Protein AF-0000000085071147 (afdb_homodimer)

Secondary structure (DSSP, 8-state):
---SS---HHHHHHHHHHHHHHHHTT--HHHHHHSSHHHHHHHHHHHHHHTTPPTTEEEEEEEEEE---TTPPEEEEEEE--TTT-EEEEEEEEETTEEEEEEEEEEE--/---SS---HHHHHHHHHHHHHHHHTT--HHHHHHSSHHHHHHHHHHHHHHHHPPTTEEEEEEEEEE---TTPPEEEEEEE--TTT-EEEEEEEEETTEEEEEEEEEEE--

Foldseek 3Di:
DDDPDAFDPVVLQVLLVVLCCVLPVPDFQVCVVVDCSQVVSQVVSVVVVVVRDDPQKDKDKDKDKDFDDPDDDDDDDDDDADPVHKDKDKDWDDDNGMIMIMIMIMHGHD/DDDPDAFDPVVLQVLVVVLCCVLPVVDFPVCVVVDCSQVVSQVVSVVVVVVRDDPQKDKDKDKDKDFDDPDDDDDDDDDDADPVHKDKDKDWDDDNGMIMIMIMIMHGHD

InterPro domains:
  IPR005334 Dynein light chain Tctex-1-like [PF03645] (13-103)
  IPR038586 Tctex-1-like superfamily [G3DSA:3.30.1140.40] (10-108)

Solvent-accessible surface area (backbone atoms only — not comparable to full-atom values): 12382 Å² total; per-residue (Å²): 119,81,74,92,56,76,70,57,62,70,60,52,51,49,51,51,47,52,51,50,48,68,68,44,72,87,49,50,35,67,52,45,69,74,44,64,52,54,55,50,48,48,51,52,51,48,56,59,50,60,77,61,52,41,85,51,47,33,36,44,38,38,36,36,37,37,59,61,53,98,71,57,72,46,76,41,74,51,68,51,74,56,80,90,70,32,50,72,49,74,47,77,47,74,57,85,50,27,30,38,39,40,39,38,36,38,40,63,37,74,120,82,75,93,55,76,67,58,61,70,60,53,51,49,51,53,48,53,51,50,47,68,66,42,72,86,49,49,37,67,50,45,69,75,45,64,50,56,55,50,48,48,50,53,50,49,57,57,50,59,77,60,53,42,87,52,48,35,36,45,38,40,36,36,39,36,59,60,54,97,74,57,70,44,76,42,72,52,68,50,73,56,79,91,70,31,51,71,49,73,46,76,47,76,56,87,50,25,30,38,40,37,39,38,37,39,41,65,37,73

pLDDT: mean 94.1, std 5.7, range [71.62, 98.88]

Nearest PDB structures (foldseek):
  8j07-assembly1_r7  TM=8.758E-01  e=3.479E-08  Homo sapiens
  8bwy-assembly1_N  TM=8.985E-01  e=7.805E-08  Chlamydomonas reinhardtii
  8j07-assembly1_l7  TM=8.889E-01  e=1.169E-07  Homo sapiens
  8glv-assembly1_AS  TM=8.408E-01  e=7.297E-08  Chlamydomonas reinhardtii
  8rgi-assembly1_B  TM=8.783E-01  e=7.104E-06  Homo sapiens

Sequence (220 aa):
MEPDKKPNVADLKLILRETVQQCSEKINWQEFHKTKALLRLNNLLHRKLKTMMPNRYRFVLQVMAFQPDEQDTKLSSSFLWNGAHDSYLTYKFEKFDLTVVAILHLIYTEMEPDKKPNVADLKLILRETVQQCSEKINWQEFHKTKALLRLNNLLHRKLKTMMPNRYRFVLQVMAFQPDEQDTKLSSSFLWNGAHDSYLTYKFEKFDLTVVAILHLIYTE

Radius of gyration: 17.5 Å; Cα contacts (8 Å, |Δi|>4): 395; chains: 2; bounding box: 40×48×37 Å

Organism: Oikopleura dioica (NCBI:txid34765)

Structure (mmCIF, N/CA/C/O backbone):
data_AF-0000000085071147-model_v1
#
loop_
_entity.id
_entity.type
_entity.pdbx_description
1 polymer 'Dynein light chain'
#
loop_
_atom_site.group_PDB
_atom_site.id
_atom_site.type_symbol
_atom_site.label_atom_id
_atom_site.label_alt_id
_atom_site.label_comp_id
_atom_site.label_asym_id
_atom_site.label_entity_id
_atom_site.label_seq_id
_atom_site.pdbx_PDB_ins_code
_atom_site.Cartn_x
_atom_site.Cartn_y
_atom_site.Cartn_z
_atom_site.occupancy
_atom_site.B_iso_or_equiv
_atom_site.auth_seq_id
_atom_site.auth_comp_id
_atom_site.auth_asym_id
_atom_site.auth_atom_id
_atom_site.pdbx_PDB_model_num
ATOM 1 N N . MET A 1 1 ? 4.57 25.109 5.461 1 73.12 1 MET A N 1
ATOM 2 C CA . MET A 1 1 ? 5.977 25.5 5.34 1 73.12 1 MET A CA 1
ATOM 3 C C . MET A 1 1 ? 6.711 24.562 4.383 1 73.12 1 MET A C 1
ATOM 5 O O . MET A 1 1 ? 6.387 23.375 4.293 1 73.12 1 MET A O 1
ATOM 9 N N . GLU A 1 2 ? 7.531 25.031 3.537 1 78.62 2 GLU A N 1
ATOM 10 C CA . GLU A 1 2 ? 8.312 24.25 2.592 1 78.62 2 GLU A CA 1
ATOM 11 C C . GLU A 1 2 ? 9.289 23.328 3.316 1 78.62 2 GLU A C 1
ATOM 13 O O . GLU A 1 2 ? 9.773 23.656 4.398 1 78.62 2 GLU A O 1
ATOM 18 N N . PRO A 1 3 ? 9.5 22.203 2.832 1 80.94 3 PRO A N 1
ATOM 19 C CA . PRO A 1 3 ? 10.469 21.312 3.465 1 80.94 3 PRO A CA 1
ATOM 20 C C . PRO A 1 3 ? 11.891 21.859 3.424 1 80.94 3 PRO A C 1
ATOM 22 O O . PRO A 1 3 ? 12.273 22.516 2.451 1 80.94 3 PRO A O 1
ATOM 25 N N . ASP A 1 4 ? 12.594 21.578 4.43 1 82.81 4 ASP A N 1
ATOM 26 C CA . ASP A 1 4 ? 14.016 21.938 4.453 1 82.81 4 ASP A CA 1
ATOM 27 C C . ASP A 1 4 ? 14.805 21.062 3.482 1 82.81 4 ASP A C 1
ATOM 29 O O . ASP A 1 4 ? 15.703 21.547 2.791 1 82.81 4 ASP A O 1
ATOM 33 N N . LYS A 1 5 ? 14.469 19.875 3.465 1 90.5 5 LYS A N 1
ATOM 34 C CA . LYS A 1 5 ? 15.109 18.875 2.613 1 90.5 5 LYS A CA 1
ATOM 35 C C . LYS A 1 5 ? 14.086 17.875 2.078 1 90.5 5 LYS A C 1
ATOM 37 O O . LYS A 1 5 ? 13.203 17.422 2.814 1 90.5 5 LYS A O 1
ATOM 42 N N . LYS A 1 6 ? 14.242 17.594 0.815 1 92.88 6 LYS A N 1
ATOM 43 C CA . LYS A 1 6 ? 13.414 16.547 0.219 1 92.88 6 LYS A CA 1
ATOM 44 C C . LYS A 1 6 ? 14.125 15.195 0.231 1 92.88 6 LYS A C 1
ATOM 46 O O . LYS A 1 6 ? 15.352 15.141 0.188 1 92.88 6 LYS A O 1
ATOM 51 N N . PRO A 1 7 ? 13.375 14.164 0.281 1 96.06 7 PRO A N 1
ATOM 52 C CA . PRO A 1 7 ? 14.016 12.844 0.187 1 96.06 7 PRO A CA 1
ATOM 53 C C . PRO A 1 7 ? 14.75 12.641 -1.134 1 96.06 7 PRO A C 1
ATOM 55 O O . PRO A 1 7 ? 14.289 13.094 -2.184 1 96.06 7 PRO A O 1
ATOM 58 N N . ASN A 1 8 ? 15.867 11.984 -1.142 1 96.56 8 ASN A N 1
ATOM 59 C CA . ASN A 1 8 ? 16.625 11.641 -2.342 1 96.56 8 ASN A CA 1
ATOM 60 C C . ASN A 1 8 ? 16 10.445 -3.068 1 96.56 8 ASN A C 1
ATOM 62 O O . ASN A 1 8 ? 16.297 9.297 -2.736 1 96.56 8 ASN A O 1
ATOM 66 N N . VAL A 1 9 ? 15.281 10.688 -4.066 1 95.81 9 VAL A N 1
ATOM 67 C CA . VAL A 1 9 ? 14.484 9.688 -4.77 1 95.81 9 VAL A CA 1
ATOM 68 C C . VAL A 1 9 ? 15.406 8.641 -5.391 1 95.81 9 VAL A C 1
ATOM 70 O O . VAL A 1 9 ? 15.102 7.449 -5.375 1 95.81 9 VAL A O 1
ATOM 73 N N . ALA A 1 10 ? 16.484 9.086 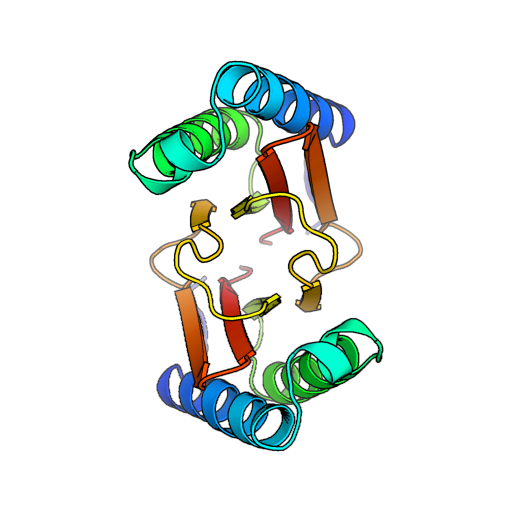-5.945 1 97.19 10 ALA A N 1
ATOM 74 C CA . ALA A 1 10 ? 17.422 8.164 -6.578 1 97.19 10 ALA A CA 1
ATOM 75 C C . ALA A 1 10 ? 17.984 7.172 -5.559 1 97.19 10 ALA A C 1
ATOM 77 O O . ALA A 1 10 ? 18.062 5.973 -5.836 1 97.19 10 ALA A O 1
ATOM 78 N N . ASP A 1 11 ? 18.344 7.645 -4.379 1 98.06 11 ASP A N 1
ATOM 79 C CA . ASP A 1 11 ? 18.859 6.781 -3.322 1 98.06 11 ASP A CA 1
ATOM 80 C C . ASP A 1 11 ? 17.781 5.816 -2.828 1 98.06 11 ASP A C 1
ATOM 82 O O . ASP A 1 11 ? 18.078 4.648 -2.559 1 98.06 11 ASP A O 1
ATOM 86 N N . LEU A 1 12 ? 16.609 6.344 -2.682 1 98.62 12 LEU A N 1
ATOM 87 C CA . LEU A 1 12 ? 15.516 5.5 -2.203 1 98.62 12 LEU A CA 1
ATOM 88 C C . LEU A 1 12 ? 15.227 4.375 -3.189 1 98.62 12 LEU A C 1
ATOM 90 O O . LEU A 1 12 ? 15.031 3.225 -2.787 1 98.62 12 LEU A O 1
ATOM 94 N N . LYS A 1 13 ? 15.281 4.688 -4.48 1 98.12 13 LYS A N 1
ATOM 95 C CA . LYS A 1 13 ? 15.086 3.664 -5.504 1 98.12 13 LYS A CA 1
ATOM 96 C C . LYS A 1 13 ? 16.188 2.602 -5.438 1 98.12 13 LYS A C 1
ATOM 98 O O . LYS A 1 13 ? 15.906 1.409 -5.582 1 98.12 13 LYS A O 1
ATOM 103 N N . LEU A 1 14 ? 17.359 3.057 -5.238 1 98.5 14 LEU A N 1
ATOM 104 C CA . LEU A 1 14 ? 18.5 2.146 -5.164 1 98.5 14 LEU A CA 1
ATOM 105 C C . LEU A 1 14 ? 18.359 1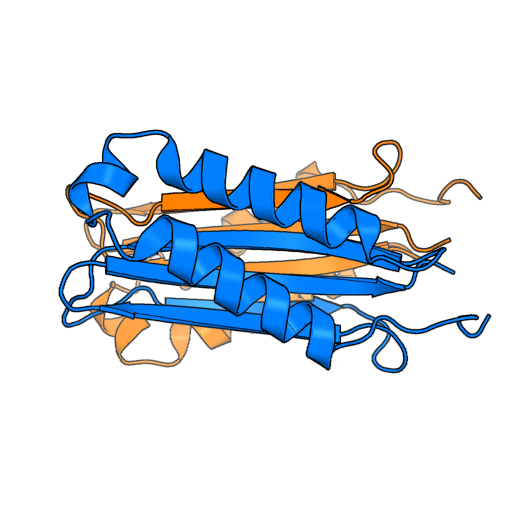.198 -3.979 1 98.5 14 LEU A C 1
ATOM 107 O O . LEU A 1 14 ? 18.609 -0.002 -4.105 1 98.5 14 LEU A O 1
ATOM 111 N N . ILE A 1 15 ? 17.938 1.685 -2.846 1 98.69 15 ILE A N 1
ATOM 112 C CA . ILE A 1 15 ? 17.812 0.865 -1.645 1 98.69 15 ILE A CA 1
ATOM 113 C C . ILE A 1 15 ? 16.688 -0.148 -1.818 1 98.69 15 ILE A C 1
ATOM 115 O O . ILE A 1 15 ? 16.797 -1.296 -1.384 1 98.69 15 ILE A O 1
ATOM 119 N N . LEU A 1 16 ? 15.562 0.29 -2.414 1 98.81 16 LEU A N 1
ATOM 120 C CA . LEU A 1 16 ? 14.492 -0.658 -2.691 1 98.81 16 LEU A CA 1
ATOM 121 C C . LEU A 1 16 ? 14.984 -1.791 -3.584 1 98.81 16 LEU A C 1
ATOM 123 O O . LEU A 1 16 ? 14.805 -2.967 -3.262 1 98.81 16 LEU A O 1
ATOM 127 N N . ARG A 1 17 ? 15.68 -1.428 -4.59 1 98.62 17 ARG A N 1
ATOM 128 C CA . ARG A 1 17 ? 16.156 -2.398 -5.57 1 98.62 17 ARG A CA 1
ATOM 129 C C . ARG A 1 17 ? 17.156 -3.359 -4.941 1 98.62 17 ARG A C 1
ATOM 131 O O . ARG A 1 17 ? 16.984 -4.578 -5.004 1 98.62 17 ARG A O 1
ATOM 138 N N . GLU A 1 18 ? 18.141 -2.803 -4.316 1 98.69 18 GLU A N 1
ATOM 139 C CA . GLU A 1 18 ? 19.234 -3.627 -3.785 1 98.69 18 GLU A CA 1
ATOM 140 C C . GLU A 1 18 ? 18.734 -4.547 -2.676 1 98.69 18 GLU A C 1
ATOM 142 O O . GLU A 1 18 ? 19.125 -5.711 -2.604 1 98.69 18 GLU A O 1
ATOM 147 N N . THR A 1 19 ? 17.938 -4.035 -1.825 1 98.69 19 THR A N 1
ATOM 148 C CA . THR A 1 19 ? 17.453 -4.812 -0.686 1 98.69 19 THR A CA 1
ATOM 149 C C . THR A 1 19 ? 16.5 -5.91 -1.141 1 98.69 19 THR A C 1
ATOM 151 O O . THR A 1 19 ? 16.594 -7.051 -0.69 1 98.69 19 THR A O 1
ATOM 154 N N . VAL A 1 20 ? 15.555 -5.59 -2.055 1 98.56 20 VAL A N 1
ATOM 155 C CA . VAL A 1 20 ? 14.617 -6.594 -2.553 1 98.56 20 VAL A CA 1
ATOM 156 C C . VAL A 1 20 ? 15.375 -7.684 -3.303 1 98.56 20 VAL A C 1
ATOM 158 O O . VAL A 1 20 ? 15.117 -8.875 -3.113 1 98.56 20 VAL A O 1
ATOM 161 N N . GLN A 1 21 ? 16.328 -7.262 -4.137 1 98.25 21 GLN A N 1
ATOM 162 C CA . GLN A 1 21 ? 17.109 -8.234 -4.887 1 98.25 21 GLN A CA 1
ATOM 163 C C . GLN A 1 21 ? 17.891 -9.148 -3.949 1 98.25 21 GLN A C 1
ATOM 165 O O . GLN A 1 21 ? 17.875 -10.375 -4.117 1 98.25 21 GLN A O 1
ATOM 170 N N . GLN A 1 22 ? 18.5 -8.586 -3.014 1 97.88 22 GLN A N 1
ATOM 171 C CA . GLN A 1 22 ? 19.297 -9.352 -2.064 1 97.88 22 GLN A CA 1
ATOM 172 C C . GLN A 1 22 ? 18.438 -10.375 -1.329 1 97.88 22 GLN A C 1
ATOM 174 O O . GLN A 1 22 ? 18.859 -11.523 -1.147 1 9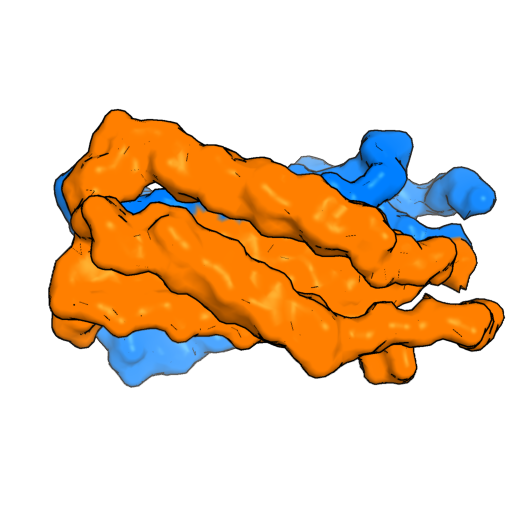7.88 22 GLN A O 1
ATOM 179 N N . CYS A 1 23 ? 17.266 -10.008 -0.896 1 97.19 23 CYS A N 1
ATOM 180 C CA . CYS A 1 23 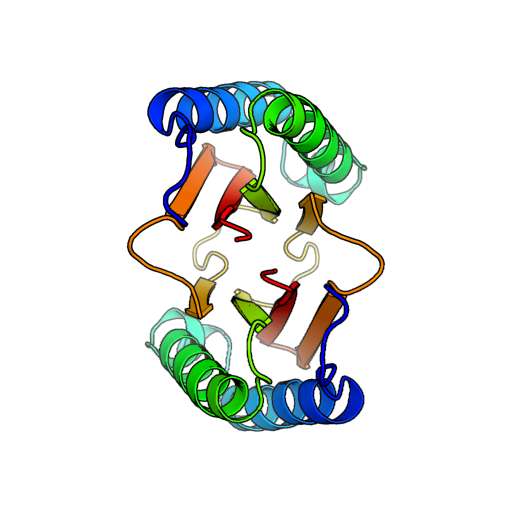? 16.422 -10.852 -0.066 1 97.19 23 CYS A CA 1
ATOM 181 C C . CYS A 1 23 ? 15.648 -11.859 -0.916 1 97.19 23 CYS A C 1
ATOM 183 O O . CYS A 1 23 ? 15.211 -12.891 -0.416 1 97.19 23 CYS A O 1
ATOM 185 N N . SER A 1 24 ? 15.492 -11.586 -2.219 1 97.25 24 SER A N 1
ATOM 186 C CA . SER A 1 24 ? 14.539 -12.352 -3.008 1 97.25 24 SER A CA 1
ATOM 187 C C . SER A 1 24 ? 15.25 -13.234 -4.027 1 97.25 24 SER A C 1
ATOM 189 O O . SER A 1 24 ? 14.664 -14.188 -4.547 1 97.25 24 SER A O 1
ATOM 191 N N . GLU A 1 25 ? 16.453 -12.953 -4.336 1 96.81 25 GLU A N 1
ATOM 192 C CA . GLU A 1 25 ? 17.188 -13.641 -5.402 1 96.81 25 GLU A CA 1
ATOM 193 C C . GLU A 1 25 ? 17.312 -15.133 -5.113 1 96.81 25 GLU A C 1
ATOM 195 O O . GLU A 1 25 ? 17.219 -15.953 -6.027 1 96.81 25 GLU A O 1
ATOM 200 N N . LYS A 1 26 ? 17.484 -15.492 -3.846 1 94.75 26 LYS A N 1
ATOM 201 C CA . LYS A 1 26 ? 17.797 -16.875 -3.518 1 94.75 26 LYS A CA 1
ATOM 202 C C . LYS A 1 26 ? 16.594 -17.609 -2.943 1 94.75 26 LYS A C 1
ATOM 204 O O . LYS A 1 26 ? 16.703 -18.734 -2.457 1 94.75 26 LYS A O 1
ATOM 209 N N . ILE A 1 27 ? 15.445 -17 -2.896 1 94.56 27 ILE A N 1
ATOM 210 C CA . ILE A 1 27 ? 14.258 -17.609 -2.297 1 94.56 27 ILE A CA 1
ATOM 211 C C . ILE A 1 27 ? 13.148 -17.719 -3.342 1 94.56 27 ILE A C 1
ATOM 213 O O . ILE A 1 27 ? 13 -16.844 -4.191 1 94.56 27 ILE A O 1
ATOM 217 N N . ASN A 1 28 ? 12.414 -18.875 -3.299 1 93.56 28 ASN A N 1
ATOM 218 C CA . ASN A 1 28 ? 11.289 -19.016 -4.223 1 93.56 28 ASN A CA 1
ATOM 219 C C . ASN A 1 28 ? 9.961 -18.688 -3.551 1 93.56 28 ASN A C 1
ATOM 221 O O . ASN A 1 28 ? 9.93 -18.328 -2.371 1 93.56 28 ASN A O 1
ATOM 225 N N . TRP A 1 29 ? 8.891 -18.766 -4.352 1 92.69 29 TRP A N 1
ATOM 226 C CA . TRP A 1 29 ? 7.566 -18.391 -3.881 1 92.69 29 TRP A CA 1
ATOM 227 C C . TRP A 1 29 ? 7.125 -19.266 -2.721 1 92.69 29 TRP A C 1
ATOM 229 O O . TRP A 1 29 ? 6.551 -18.781 -1.743 1 92.69 29 TRP A O 1
ATOM 239 N N . GLN A 1 30 ? 7.422 -20.453 -2.766 1 91.19 30 GLN A N 1
ATOM 240 C CA . GLN A 1 30 ? 7.008 -21.391 -1.716 1 91.19 30 GLN A CA 1
ATOM 241 C C . GLN A 1 30 ? 7.648 -21.016 -0.38 1 91.19 30 GLN A C 1
ATOM 243 O O . GLN A 1 30 ? 7.004 -21.109 0.668 1 91.19 30 GLN A O 1
ATOM 248 N N . GLU A 1 31 ? 8.906 -20.625 -0.448 1 90.44 31 GLU A N 1
ATOM 249 C CA . GLU A 1 31 ? 9.602 -20.219 0.767 1 90.44 31 GLU A CA 1
ATOM 250 C C . GLU A 1 31 ? 9.023 -18.922 1.337 1 90.44 31 GLU A C 1
ATOM 252 O O . GLU A 1 31 ? 8.836 -18.797 2.549 1 90.44 31 GLU A O 1
ATOM 257 N N . PHE A 1 32 ? 8.75 -17.953 0.46 1 88.31 32 PHE A N 1
ATOM 258 C CA . PHE A 1 32 ? 8.109 -16.734 0.927 1 88.31 32 PHE A CA 1
ATOM 259 C C . PHE A 1 32 ? 6.777 -17.031 1.593 1 88.31 32 PHE A C 1
ATOM 261 O O . PHE A 1 32 ? 6.434 -16.438 2.615 1 88.31 32 PHE A O 1
ATOM 268 N N . HIS A 1 33 ? 6.105 -18.016 0.999 1 86.69 33 HIS A N 1
ATOM 269 C CA . HIS A 1 33 ? 4.762 -18.344 1.464 1 86.69 33 HIS A CA 1
ATOM 270 C C . HIS A 1 33 ? 4.809 -19.078 2.803 1 86.69 33 HIS A C 1
ATOM 272 O O . HIS A 1 33 ? 3.982 -18.828 3.682 1 86.69 33 HIS A O 1
ATOM 278 N N . LYS A 1 34 ? 5.77 -19.828 2.975 1 89.94 34 LYS A N 1
ATOM 279 C CA . LYS A 1 34 ? 5.777 -20.703 4.137 1 89.94 34 LYS A CA 1
ATOM 280 C C . LYS A 1 34 ? 6.586 -20.109 5.281 1 89.94 34 LYS A C 1
ATOM 282 O O . LYS A 1 34 ? 6.469 -20.531 6.43 1 89.94 34 LYS A O 1
ATOM 287 N N . THR A 1 35 ? 7.383 -19.094 4.941 1 89.75 35 THR A N 1
ATOM 288 C CA . THR A 1 35 ? 8.258 -18.516 5.961 1 89.75 35 THR A CA 1
ATOM 289 C C . THR A 1 35 ? 7.898 -17.062 6.223 1 89.75 35 THR A C 1
ATOM 291 O O . THR A 1 35 ? 6.902 -16.562 5.703 1 89.75 35 THR A O 1
ATOM 294 N N . LYS A 1 36 ? 8.734 -16.5 7.125 1 94.25 36 LYS A N 1
ATOM 295 C CA . LYS A 1 36 ? 8.555 -15.094 7.461 1 94.25 36 LYS A CA 1
ATOM 296 C C . LYS A 1 36 ? 9.477 -14.211 6.625 1 94.25 36 LYS A C 1
ATOM 298 O O . LYS A 1 36 ? 9.867 -13.125 7.062 1 94.25 36 LYS A O 1
ATOM 303 N N . ALA A 1 37 ? 9.859 -14.68 5.457 1 96.19 37 ALA A N 1
ATOM 304 C CA . ALA A 1 37 ? 10.836 -13.984 4.617 1 96.19 37 ALA A CA 1
ATOM 305 C C . ALA A 1 37 ? 10.312 -12.609 4.211 1 96.19 37 ALA A C 1
ATOM 307 O O . ALA A 1 37 ? 11.07 -11.633 4.164 1 96.19 37 ALA A O 1
ATOM 308 N N . LEU A 1 38 ? 9.062 -12.516 3.891 1 96.62 38 LEU A N 1
ATOM 309 C CA . LEU A 1 38 ? 8.5 -11.234 3.484 1 96.62 38 LEU A CA 1
ATOM 310 C C . LEU A 1 38 ? 8.555 -10.227 4.633 1 96.62 38 LEU A C 1
ATOM 312 O O . LEU A 1 38 ? 8.883 -9.055 4.426 1 96.62 38 LEU A O 1
ATOM 316 N N . LEU A 1 39 ? 8.18 -10.727 5.82 1 97 39 LEU A N 1
ATOM 317 C CA . LEU A 1 39 ? 8.227 -9.867 7 1 97 39 LEU A CA 1
ATOM 318 C C . LEU A 1 39 ? 9.648 -9.383 7.258 1 97 39 LEU A C 1
ATOM 320 O O . LEU A 1 39 ? 9.859 -8.211 7.586 1 97 39 LEU A O 1
ATOM 324 N N . ARG A 1 40 ? 10.57 -10.273 7.078 1 97.31 40 ARG A N 1
ATOM 325 C CA . ARG A 1 40 ? 11.969 -9.922 7.273 1 97.31 40 ARG A CA 1
ATOM 326 C C . ARG A 1 40 ? 12.422 -8.883 6.25 1 97.31 40 ARG A C 1
ATOM 328 O O . ARG A 1 40 ? 13.125 -7.93 6.594 1 97.31 40 ARG A O 1
ATOM 335 N N . LEU A 1 41 ? 12.039 -9.062 5.039 1 98.31 41 LEU A N 1
ATOM 336 C CA . LEU A 1 41 ? 12.352 -8.102 3.984 1 98.31 41 LEU A CA 1
ATOM 337 C C . LEU A 1 41 ? 11.75 -6.734 4.297 1 98.31 41 LEU A C 1
ATOM 339 O O . LEU A 1 41 ? 12.438 -5.715 4.195 1 98.31 41 LEU A O 1
ATOM 343 N N . ASN A 1 42 ? 10.547 -6.707 4.691 1 98.44 42 ASN A N 1
ATOM 344 C CA . ASN A 1 42 ? 9.875 -5.453 5.016 1 98.44 42 ASN A CA 1
ATOM 345 C C . ASN A 1 42 ? 10.555 -4.734 6.176 1 98.44 42 ASN A C 1
ATOM 347 O O . ASN A 1 42 ? 10.773 -3.523 6.125 1 98.44 42 ASN A O 1
ATOM 351 N N . ASN A 1 43 ? 10.867 -5.469 7.172 1 98.56 43 ASN A N 1
ATOM 352 C CA . ASN A 1 43 ? 11.547 -4.895 8.328 1 98.56 43 ASN A CA 1
ATOM 353 C C . ASN A 1 43 ? 12.906 -4.309 7.945 1 98.56 43 ASN A C 1
ATOM 355 O O . ASN A 1 43 ? 13.289 -3.25 8.445 1 98.56 43 ASN A O 1
ATOM 359 N N . LEU A 1 44 ? 13.586 -5.035 7.148 1 98.75 44 LEU A N 1
ATOM 360 C CA . LEU A 1 44 ? 14.891 -4.566 6.695 1 98.75 44 LEU A CA 1
ATOM 361 C C . LEU A 1 44 ? 14.758 -3.283 5.887 1 98.75 44 LEU A C 1
ATOM 363 O O . LEU A 1 44 ? 15.5 -2.322 6.109 1 98.75 44 LEU A O 1
ATOM 367 N N . LEU A 1 45 ? 13.812 -3.283 4.945 1 98.88 45 LEU A N 1
ATOM 368 C CA . LEU A 1 45 ? 13.539 -2.074 4.176 1 98.88 45 LEU A CA 1
ATOM 369 C C . LEU A 1 45 ? 13.156 -0.919 5.094 1 98.88 45 LEU A C 1
ATOM 371 O O . LEU A 1 45 ? 13.656 0.198 4.934 1 98.88 45 LEU A O 1
ATOM 375 N N . HIS A 1 46 ? 12.305 -1.19 6.047 1 98.81 46 HIS A N 1
ATOM 376 C CA . HIS A 1 46 ? 11.852 -0.163 6.977 1 98.81 46 HIS A CA 1
ATOM 377 C C . HIS A 1 46 ? 13.023 0.481 7.711 1 98.81 46 HIS A C 1
ATOM 379 O O . HIS A 1 46 ? 13.109 1.708 7.789 1 98.81 46 HIS A O 1
ATOM 385 N N . ARG A 1 47 ? 13.852 -0.335 8.211 1 98.62 47 ARG A N 1
ATOM 386 C CA . ARG A 1 47 ? 15 0.158 8.969 1 98.62 47 ARG A CA 1
ATOM 387 C C . ARG A 1 47 ? 15.891 1.044 8.102 1 98.62 47 ARG A C 1
ATOM 389 O O . ARG A 1 47 ? 16.312 2.117 8.531 1 98.62 47 ARG A O 1
ATOM 396 N N . LYS A 1 48 ? 16.203 0.608 6.957 1 98.62 48 LYS A N 1
ATOM 397 C CA . LYS A 1 48 ? 17.062 1.367 6.051 1 98.62 48 LYS A CA 1
ATOM 398 C C . LYS A 1 48 ? 16.406 2.678 5.637 1 98.62 48 LYS A C 1
ATOM 400 O O . LYS A 1 48 ? 17.047 3.734 5.656 1 98.62 48 LYS A O 1
ATOM 405 N N . LEU A 1 49 ? 15.141 2.619 5.309 1 98.62 49 LEU A N 1
ATOM 406 C CA . LEU A 1 49 ? 14.414 3.793 4.832 1 98.62 49 LEU A CA 1
ATOM 407 C C . LEU A 1 49 ? 14.273 4.832 5.938 1 98.62 49 LEU A C 1
ATOM 409 O O . LEU A 1 49 ? 14.336 6.035 5.676 1 98.62 49 LEU A O 1
ATOM 413 N N . LYS A 1 50 ? 14.039 4.316 7.117 1 98 50 LYS A N 1
ATOM 414 C CA . LYS A 1 50 ? 13.883 5.219 8.258 1 98 50 LYS A CA 1
ATOM 415 C C . LYS A 1 50 ? 15.109 6.109 8.43 1 98 50 LYS A C 1
ATOM 417 O O . LYS A 1 50 ? 14.977 7.301 8.719 1 98 50 LYS A O 1
ATOM 422 N N . THR A 1 51 ? 16.281 5.625 8.211 1 97.56 51 THR A N 1
ATOM 423 C CA . THR A 1 51 ? 17.516 6.375 8.414 1 97.56 51 THR A CA 1
ATOM 424 C C . THR A 1 51 ? 17.719 7.391 7.293 1 97.56 51 THR A C 1
ATOM 426 O O . THR A 1 51 ? 18.547 8.297 7.41 1 97.56 51 THR A O 1
ATOM 429 N N . MET A 1 52 ? 16.953 7.289 6.266 1 97.56 52 MET A N 1
ATOM 430 C CA . MET A 1 52 ? 17.141 8.133 5.086 1 97.56 52 MET A CA 1
ATOM 431 C C . MET A 1 52 ? 16.094 9.25 5.055 1 97.56 52 MET A C 1
ATOM 433 O O . MET A 1 52 ? 16.141 10.117 4.18 1 97.56 52 MET A O 1
ATOM 437 N N . MET A 1 53 ? 15.141 9.219 5.938 1 96.56 53 MET A N 1
ATOM 438 C CA . MET A 1 53 ? 14.023 10.156 5.891 1 96.56 53 MET A CA 1
ATOM 439 C C . MET A 1 53 ? 14.406 11.5 6.512 1 96.56 53 MET A C 1
ATOM 441 O O . MET A 1 53 ? 14.82 11.555 7.672 1 96.56 53 MET A O 1
ATOM 445 N N . PRO A 1 54 ? 14.297 12.602 5.73 1 95.81 54 PRO A N 1
ATOM 446 C CA . PRO A 1 54 ? 14.461 13.922 6.34 1 95.81 54 PRO A CA 1
ATOM 447 C C . PRO A 1 54 ? 13.414 14.211 7.414 1 95.81 54 PRO A C 1
ATOM 449 O O . PRO A 1 54 ? 12.383 13.539 7.473 1 95.81 54 PRO A O 1
ATOM 452 N N . ASN A 1 55 ? 13.633 15.32 8.141 1 92.31 55 ASN A N 1
ATOM 453 C CA . ASN A 1 55 ? 12.664 15.766 9.133 1 92.31 55 ASN A CA 1
ATOM 454 C C . ASN A 1 55 ? 11.32 16.109 8.492 1 92.31 55 ASN A C 1
ATOM 456 O O . ASN A 1 55 ? 11.273 16.688 7.406 1 92.31 55 ASN A O 1
ATOM 460 N N . ARG A 1 56 ? 10.258 15.695 9.055 1 92.25 56 ARG A N 1
ATOM 461 C CA . ARG A 1 56 ? 8.883 16.031 8.727 1 92.25 56 ARG A CA 1
ATOM 462 C C . ARG A 1 56 ? 8.352 15.141 7.605 1 92.25 56 ARG A C 1
ATOM 464 O O . ARG A 1 56 ? 7.281 15.398 7.055 1 92.25 56 ARG A O 1
ATOM 471 N N . TYR A 1 57 ? 9.18 14.227 7.145 1 94.81 57 TYR A N 1
ATOM 472 C CA . TYR A 1 57 ? 8.641 13.234 6.215 1 94.81 57 TYR A CA 1
ATOM 473 C C . TYR A 1 57 ? 8.297 11.938 6.938 1 94.81 57 TYR A C 1
ATOM 475 O O . TYR A 1 57 ? 9.039 11.492 7.812 1 94.81 57 TYR A O 1
ATOM 483 N N . ARG A 1 58 ? 7.27 11.414 6.582 1 95.06 58 ARG A N 1
ATOM 484 C CA . ARG A 1 58 ? 6.801 10.086 6.969 1 95.06 58 ARG A CA 1
ATOM 485 C C . ARG A 1 58 ? 6.629 9.188 5.746 1 95.06 58 ARG A C 1
ATOM 487 O O . ARG A 1 58 ? 6.746 9.648 4.609 1 95.06 58 ARG A O 1
ATOM 494 N N . PHE A 1 59 ? 6.434 7.867 5.992 1 97.94 59 PHE A N 1
ATOM 495 C CA . PHE A 1 59 ? 6.234 7.016 4.828 1 97.94 59 PHE A CA 1
ATOM 496 C C . PHE A 1 59 ? 5.324 5.844 5.16 1 97.94 59 PHE A C 1
ATOM 498 O O . PHE A 1 59 ? 5.164 5.488 6.332 1 97.94 59 PHE A O 1
ATOM 505 N N . VAL A 1 60 ? 4.707 5.344 4.176 1 97.75 60 VAL A N 1
ATOM 506 C CA . VAL A 1 60 ? 4.031 4.051 4.16 1 97.75 60 VAL A CA 1
ATOM 507 C C . VAL A 1 60 ? 4.762 3.096 3.217 1 97.75 60 VAL A C 1
ATOM 509 O O . VAL A 1 60 ? 4.949 3.402 2.037 1 97.75 60 VAL A O 1
ATOM 512 N N . LEU A 1 61 ? 5.203 2.012 3.781 1 98.69 61 LEU A N 1
ATOM 513 C CA . LEU A 1 61 ? 5.879 0.984 2.996 1 98.69 61 LEU A CA 1
ATOM 514 C C . LEU A 1 61 ? 5.02 -0.272 2.895 1 98.69 61 LEU A C 1
ATOM 516 O O . LEU A 1 61 ? 4.578 -0.812 3.91 1 98.69 61 LEU A O 1
ATOM 520 N N . GLN A 1 62 ? 4.785 -0.715 1.705 1 97.81 62 GLN A N 1
ATOM 521 C CA . GLN A 1 62 ? 4.094 -1.974 1.445 1 97.81 62 GLN A CA 1
ATOM 522 C C . GLN A 1 62 ? 4.945 -2.902 0.587 1 97.81 62 GLN A C 1
ATOM 524 O O . GLN A 1 62 ? 5.531 -2.473 -0.41 1 97.81 62 GLN A O 1
ATOM 529 N N . VAL A 1 63 ? 5.004 -4.133 0.977 1 97.56 63 VAL A N 1
ATOM 530 C CA . VAL A 1 63 ? 5.695 -5.148 0.186 1 97.56 63 VAL A CA 1
ATOM 531 C C . VAL A 1 63 ? 4.777 -6.344 -0.038 1 97.56 63 VAL A C 1
ATOM 533 O O . VAL A 1 63 ? 4.133 -6.828 0.898 1 97.56 63 VAL A O 1
ATOM 536 N N . MET A 1 64 ? 4.688 -6.777 -1.241 1 95.38 64 MET A N 1
ATOM 537 C CA . MET A 1 64 ? 3.879 -7.949 -1.556 1 95.38 64 MET A CA 1
ATOM 538 C C . MET A 1 64 ? 4.68 -8.969 -2.357 1 95.38 64 MET A C 1
ATOM 540 O O . MET A 1 64 ? 5.605 -8.602 -3.086 1 95.38 64 MET A O 1
ATOM 544 N N . ALA A 1 65 ? 4.312 -10.188 -2.211 1 95.06 65 ALA A N 1
ATOM 545 C CA . ALA A 1 65 ? 4.941 -11.273 -2.955 1 95.06 65 ALA A CA 1
ATOM 546 C C . ALA A 1 65 ? 3.896 -12.258 -3.471 1 95.06 65 ALA A C 1
ATOM 548 O O . ALA A 1 65 ? 2.898 -12.523 -2.799 1 95.06 65 ALA A O 1
ATOM 549 N N . PHE A 1 66 ? 4.09 -12.773 -4.617 1 92.62 66 PHE A N 1
ATOM 550 C CA . PHE A 1 66 ? 3.182 -13.758 -5.203 1 92.62 66 PHE A CA 1
ATOM 551 C C . PHE A 1 66 ? 3.883 -14.562 -6.293 1 92.62 66 PHE A C 1
ATOM 553 O O . PHE A 1 66 ? 4.957 -14.172 -6.762 1 92.62 66 PHE A O 1
ATOM 560 N N . GLN A 1 67 ? 3.342 -15.672 -6.66 1 91.25 67 GLN A N 1
ATOM 561 C CA . GLN A 1 67 ? 3.844 -16.5 -7.754 1 91.25 67 GLN A CA 1
ATOM 562 C C . GLN A 1 67 ? 3.447 -15.914 -9.109 1 91.25 67 GLN A C 1
ATOM 564 O O . GLN A 1 67 ? 2.279 -15.594 -9.336 1 91.25 67 GLN A O 1
ATOM 569 N N . PRO A 1 68 ? 4.535 -15.75 -9.961 1 88.19 68 PRO A N 1
ATOM 570 C CA . PRO A 1 68 ? 4.184 -15.297 -11.305 1 88.19 68 PRO A CA 1
ATOM 571 C C . PRO A 1 68 ? 3.246 -16.25 -12.031 1 88.19 68 PRO A C 1
ATOM 573 O O . PRO A 1 68 ? 3.488 -17.469 -12.047 1 88.19 68 PRO A O 1
ATOM 576 N N . ASP A 1 69 ? 2.141 -15.766 -12.469 1 82.12 69 ASP A N 1
ATOM 577 C CA . ASP A 1 69 ? 1.235 -16.578 -13.273 1 82.12 69 ASP A CA 1
ATOM 578 C C . ASP A 1 69 ? 0.635 -15.773 -14.422 1 82.12 69 ASP A C 1
ATOM 580 O O . ASP A 1 69 ? 0.999 -14.617 -14.625 1 82.12 69 ASP A O 1
ATOM 584 N N . GLU A 1 70 ? -0.16 -16.547 -15.188 1 72.19 70 GLU A N 1
ATOM 585 C CA . GLU A 1 70 ? -0.748 -15.898 -16.359 1 72.19 70 GLU A CA 1
ATOM 586 C C . GLU A 1 70 ? -1.622 -14.711 -15.953 1 72.19 70 GLU A C 1
ATOM 588 O O . GLU A 1 70 ? -1.851 -13.805 -16.75 1 72.19 70 GLU A O 1
ATOM 593 N N . GLN A 1 71 ? -2.217 -14.789 -14.852 1 75.56 71 GLN A N 1
ATOM 594 C CA . GLN A 1 71 ? -3.115 -13.742 -14.391 1 75.56 71 GLN A CA 1
ATOM 595 C C . GLN A 1 71 ? -2.617 -13.125 -13.078 1 75.56 71 GLN A C 1
ATOM 597 O O . GLN A 1 71 ? -3.254 -13.281 -12.039 1 75.56 71 GLN A O 1
ATOM 602 N N . ASP A 1 72 ? -1.56 -12.383 -12.992 1 80.81 72 ASP A N 1
ATOM 603 C CA . ASP A 1 72 ? -0.917 -11.789 -11.828 1 80.81 72 ASP A CA 1
ATOM 604 C C . ASP A 1 72 ? -1.892 -10.898 -11.062 1 80.81 72 ASP A C 1
ATOM 606 O O . ASP A 1 72 ? -2.908 -10.461 -11.609 1 80.81 72 ASP A O 1
ATOM 610 N N . THR A 1 73 ? -1.642 -10.711 -9.836 1 90.25 73 THR A N 1
ATOM 611 C CA . THR A 1 73 ? -2.365 -9.805 -8.953 1 90.25 73 THR A CA 1
ATOM 612 C C . THR A 1 73 ? -2.477 -8.414 -9.578 1 90.25 73 THR A C 1
ATOM 614 O O . THR A 1 73 ? -1.51 -7.91 -10.148 1 90.25 73 THR A O 1
ATOM 617 N N . LYS A 1 74 ? -3.68 -7.895 -9.531 1 92.75 74 LYS A N 1
ATOM 618 C CA . LYS A 1 74 ? -3.871 -6.512 -9.969 1 92.75 74 LYS A CA 1
ATOM 619 C C . LYS A 1 74 ? -3.859 -5.551 -8.781 1 92.75 74 LYS A C 1
ATOM 621 O O . LYS A 1 74 ? -4.395 -5.867 -7.719 1 92.75 74 LYS A O 1
ATOM 626 N N . LEU A 1 75 ? -3.227 -4.434 -8.969 1 94.25 75 LEU A N 1
ATOM 627 C CA . LEU A 1 75 ? -3.072 -3.43 -7.918 1 94.25 75 LEU A CA 1
ATOM 628 C C . LEU A 1 75 ? -3.418 -2.041 -8.445 1 94.25 75 LEU A C 1
ATOM 630 O O . LEU A 1 75 ? -3.053 -1.687 -9.562 1 94.25 75 LEU A O 1
ATOM 634 N N . SER A 1 76 ? -4.188 -1.302 -7.75 1 95.81 76 SER A N 1
ATOM 635 C CA . SER A 1 76 ? -4.465 0.111 -7.996 1 95.81 76 SER A CA 1
ATOM 636 C C . SER A 1 76 ? -4.289 0.935 -6.723 1 95.81 76 SER A C 1
ATOM 638 O O . SER A 1 76 ? -4.656 0.491 -5.633 1 95.81 76 SER A O 1
ATOM 640 N N . SER A 1 77 ? -3.777 2.08 -6.867 1 95.56 77 SER A N 1
ATOM 641 C CA . SER A 1 77 ? -3.564 2.965 -5.73 1 95.56 77 SER A CA 1
ATOM 642 C C . SER A 1 77 ? -4.066 4.375 -6.023 1 95.56 77 SER A C 1
ATOM 644 O O . SER A 1 77 ? -4.035 4.824 -7.172 1 95.56 77 SER A O 1
ATOM 646 N N . SER A 1 78 ? -4.52 5.039 -5.051 1 97.12 78 SER A N 1
ATOM 647 C CA . SER A 1 78 ? -4.852 6.457 -5.086 1 97.12 78 SER A CA 1
ATOM 648 C C . SER A 1 78 ? -4.504 7.141 -3.768 1 97.12 78 SER A C 1
ATOM 650 O O . SER A 1 78 ? -4.277 6.473 -2.758 1 97.12 78 SER A O 1
ATOM 652 N N . PHE A 1 79 ? -4.367 8.398 -3.822 1 95.38 79 PHE A N 1
ATOM 653 C CA . PHE A 1 79 ? -3.875 9.117 -2.654 1 95.38 79 PHE A CA 1
ATOM 654 C C . PHE A 1 79 ? -4.488 10.516 -2.58 1 95.38 79 PHE A C 1
ATOM 656 O O . PHE A 1 79 ? -4.77 11.133 -3.609 1 95.38 79 PHE A O 1
ATOM 663 N N . LEU A 1 80 ? -4.77 10.992 -1.441 1 92.81 80 LEU A N 1
ATOM 664 C CA . LEU A 1 80 ? -4.984 12.391 -1.115 1 92.81 80 LEU A CA 1
ATOM 665 C C . LEU A 1 80 ? -3.725 13.016 -0.52 1 92.81 80 LEU A C 1
ATOM 667 O O . LEU A 1 80 ? -3.383 12.742 0.635 1 92.81 80 LEU A O 1
ATOM 671 N N . TRP A 1 81 ? -2.928 13.742 -1.264 1 89.31 81 TRP A N 1
ATOM 672 C CA . TRP A 1 81 ? -1.632 14.227 -0.802 1 89.31 81 TRP A CA 1
ATOM 673 C C . TRP A 1 81 ? -1.354 15.625 -1.341 1 89.31 81 TRP A C 1
ATOM 675 O O . TRP A 1 81 ? -2.182 16.203 -2.051 1 89.31 81 TRP A O 1
ATOM 685 N N . ASN A 1 82 ? -0.359 16.234 -0.76 1 89.69 82 ASN A N 1
ATOM 686 C CA . ASN A 1 82 ? 0.205 17.469 -1.308 1 89.69 82 ASN A CA 1
ATOM 687 C C . ASN A 1 82 ? 1.186 17.172 -2.439 1 89.69 82 ASN A C 1
ATOM 689 O O . ASN A 1 82 ? 2.324 16.781 -2.193 1 89.69 82 ASN A O 1
ATOM 693 N N . GLY A 1 83 ? 0.808 17.391 -3.705 1 89.25 83 GLY A N 1
ATOM 694 C CA . GLY A 1 83 ? 1.584 17.031 -4.879 1 89.25 83 GLY A CA 1
ATOM 695 C C . GLY A 1 83 ? 2.898 17.781 -4.984 1 89.25 83 GLY A C 1
ATOM 696 O O . GLY A 1 83 ? 3.807 17.359 -5.703 1 89.25 83 GLY A O 1
ATOM 697 N N . ALA A 1 84 ? 3.053 18.828 -4.277 1 90.62 84 ALA A N 1
ATOM 698 C CA . ALA A 1 84 ? 4.281 19.609 -4.316 1 90.62 84 ALA A CA 1
ATOM 699 C C . ALA A 1 84 ? 5.398 18.922 -3.535 1 90.62 84 ALA A C 1
ATOM 701 O O . ALA A 1 84 ? 6.582 19.125 -3.822 1 90.62 84 ALA A O 1
ATOM 702 N N . HIS A 1 85 ? 5.051 18.047 -2.48 1 92.69 85 HIS A N 1
ATOM 703 C CA . HIS A 1 85 ? 6.07 17.531 -1.577 1 92.69 85 HIS A CA 1
ATOM 704 C C . HIS A 1 85 ? 5.973 16.016 -1.444 1 92.69 85 HIS A C 1
ATOM 706 O O . HIS A 1 85 ? 6.977 15.344 -1.189 1 92.69 85 HIS A O 1
ATOM 712 N N . ASP A 1 86 ? 4.773 15.484 -1.6 1 93.88 86 ASP A N 1
ATOM 713 C CA . ASP A 1 86 ? 4.578 14.047 -1.44 1 93.88 86 ASP A CA 1
ATOM 714 C C . ASP A 1 86 ? 4.961 13.297 -2.715 1 93.88 86 ASP A C 1
ATOM 716 O O . ASP A 1 86 ? 4.965 13.875 -3.805 1 93.88 86 ASP A O 1
ATOM 720 N N . SER A 1 87 ? 5.363 12.094 -2.607 1 94.94 87 SER A N 1
ATOM 721 C CA . SER A 1 87 ? 5.723 11.266 -3.754 1 94.94 87 SER A CA 1
ATOM 722 C C . SER A 1 87 ? 5.586 9.781 -3.424 1 94.94 87 SER A C 1
ATOM 724 O O . SER A 1 87 ? 5.16 9.422 -2.326 1 94.94 87 SER A O 1
ATOM 726 N N . TYR A 1 88 ? 5.793 9 -4.445 1 96.5 88 TYR A N 1
ATOM 727 C CA . TYR A 1 88 ? 5.82 7.559 -4.223 1 96.5 88 TYR A CA 1
ATOM 728 C C . TYR A 1 88 ? 6.781 6.879 -5.188 1 96.5 88 TYR A C 1
ATOM 730 O O . TYR A 1 88 ? 7.074 7.41 -6.262 1 96.5 88 TYR A O 1
ATOM 738 N N . LEU A 1 89 ? 7.297 5.734 -4.75 1 97.56 89 LEU A N 1
ATOM 739 C CA . LEU A 1 89 ? 8.188 4.879 -5.523 1 97.56 89 LEU A CA 1
ATOM 740 C C . LEU A 1 89 ? 7.703 3.434 -5.512 1 97.56 89 LEU A C 1
ATOM 742 O O . LEU A 1 89 ? 7.121 2.979 -4.523 1 97.56 89 LEU A O 1
ATOM 746 N N . THR A 1 90 ? 7.973 2.836 -6.617 1 97.25 90 THR A N 1
ATOM 747 C CA . THR A 1 90 ? 7.699 1.404 -6.695 1 97.25 90 THR A CA 1
ATOM 748 C C . THR A 1 90 ? 8.898 0.655 -7.262 1 97.25 90 THR A C 1
ATOM 750 O O . THR A 1 90 ? 9.648 1.194 -8.086 1 97.25 90 THR A O 1
ATOM 753 N N . TYR A 1 91 ? 9.062 -0.46 -6.812 1 98.31 91 TYR A N 1
ATOM 754 C CA . TYR A 1 91 ? 10.047 -1.37 -7.395 1 98.31 91 TYR A CA 1
ATOM 755 C C . TYR A 1 91 ? 9.484 -2.783 -7.496 1 98.31 91 TYR A C 1
ATOM 757 O O . TYR A 1 91 ? 8.922 -3.305 -6.531 1 98.31 91 TYR A O 1
ATOM 765 N N . LYS A 1 92 ? 9.648 -3.396 -8.633 1 97.44 92 LYS A N 1
ATOM 766 C CA . LYS A 1 92 ? 9.211 -4.77 -8.883 1 97.44 92 LYS A CA 1
ATOM 767 C C . LYS A 1 92 ? 10.391 -5.672 -9.219 1 97.44 92 LYS A C 1
ATOM 769 O O . LYS A 1 92 ? 11.164 -5.375 -10.133 1 97.44 92 LYS A O 1
ATOM 774 N N . PHE A 1 93 ? 10.492 -6.648 -8.453 1 98 93 PHE A N 1
ATOM 775 C CA . PHE A 1 93 ? 11.414 -7.746 -8.719 1 98 93 PHE A CA 1
ATOM 776 C C . PHE A 1 93 ? 10.672 -8.969 -9.25 1 98 93 PHE A C 1
ATOM 778 O O . PHE A 1 93 ? 9.688 -9.398 -8.648 1 98 93 PHE A O 1
ATOM 785 N N . GLU A 1 94 ? 11.227 -9.477 -10.367 1 95.62 94 GLU A N 1
ATOM 786 C CA . GLU A 1 94 ? 10.523 -10.617 -10.938 1 95.62 94 GLU A CA 1
ATOM 787 C C . GLU A 1 94 ? 11.508 -11.672 -11.453 1 95.62 94 GLU A C 1
ATOM 789 O O . GLU A 1 94 ? 12.477 -11.336 -12.141 1 95.62 94 GLU A O 1
ATOM 794 N N . LYS A 1 95 ? 11.281 -12.836 -11.109 1 95.31 95 LYS A N 1
ATOM 795 C CA . LYS A 1 95 ? 11.898 -14.016 -11.719 1 95.31 95 LYS A CA 1
ATOM 796 C C . LYS A 1 95 ? 10.844 -15.078 -12.023 1 95.31 95 LYS A C 1
ATOM 798 O O . LYS A 1 95 ? 9.648 -14.828 -11.914 1 95.31 95 LYS A O 1
ATOM 803 N N . PHE A 1 96 ? 11.195 -16.297 -12.438 1 92.94 96 PHE A N 1
ATOM 804 C CA . PHE A 1 96 ? 10.281 -17.297 -12.969 1 92.94 96 PHE A CA 1
ATOM 805 C C . PHE A 1 96 ? 9.305 -17.766 -11.891 1 92.94 96 PHE A C 1
ATOM 807 O O . PHE A 1 96 ? 8.133 -18.031 -12.188 1 92.94 96 PHE A O 1
ATOM 814 N N . ASP A 1 97 ? 9.695 -17.781 -10.602 1 94.25 97 ASP A N 1
ATOM 815 C CA . ASP A 1 97 ? 8.859 -18.406 -9.586 1 94.25 97 ASP A CA 1
ATOM 816 C C . ASP A 1 97 ? 8.508 -17.406 -8.477 1 94.25 97 ASP A C 1
ATOM 818 O O . ASP A 1 97 ? 7.934 -17.797 -7.453 1 94.25 97 ASP A O 1
ATOM 822 N N . LEU A 1 98 ? 8.836 -16.172 -8.703 1 95.25 98 LEU A N 1
ATOM 823 C CA . LEU A 1 98 ? 8.562 -15.219 -7.637 1 95.25 98 LEU A CA 1
ATOM 824 C C . LEU A 1 98 ? 8.461 -13.797 -8.188 1 95.25 98 LEU A C 1
ATOM 826 O O . LEU A 1 98 ? 9.281 -13.383 -9 1 95.25 98 LEU A O 1
ATOM 830 N N . THR A 1 99 ? 7.465 -13.125 -7.777 1 95.88 99 THR A N 1
ATOM 831 C CA . THR A 1 99 ? 7.367 -11.68 -7.969 1 95.88 99 THR A CA 1
ATOM 832 C C . THR A 1 99 ? 7.281 -10.961 -6.625 1 95.88 99 THR A C 1
ATOM 834 O O . THR A 1 99 ? 6.543 -11.391 -5.734 1 95.88 99 THR A O 1
ATOM 837 N N . VAL A 1 100 ? 8.055 -9.945 -6.438 1 97 100 VAL A N 1
ATOM 838 C CA . VAL A 1 100 ? 7.996 -9.086 -5.262 1 97 100 VAL A CA 1
ATOM 839 C C . VAL A 1 100 ? 7.805 -7.633 -5.695 1 97 100 VAL A C 1
ATOM 841 O O . VAL A 1 100 ? 8.492 -7.152 -6.602 1 97 100 VAL A O 1
ATOM 844 N N . VAL A 1 101 ? 6.863 -6.953 -5.121 1 97 101 VAL A N 1
ATOM 845 C CA . VAL A 1 101 ? 6.609 -5.543 -5.387 1 97 101 VAL A CA 1
ATOM 846 C C . VAL A 1 101 ? 6.73 -4.742 -4.09 1 97 101 VAL A C 1
ATOM 848 O O . VAL A 1 101 ? 6.125 -5.102 -3.076 1 97 101 VAL A O 1
ATOM 851 N N . ALA A 1 102 ? 7.496 -3.764 -4.113 1 98.44 102 ALA A N 1
ATOM 852 C CA . ALA A 1 102 ? 7.621 -2.824 -3 1 98.44 102 ALA A CA 1
ATOM 853 C C . ALA A 1 102 ? 7.09 -1.446 -3.383 1 98.44 102 ALA A C 1
ATOM 855 O O . ALA A 1 102 ? 7.418 -0.922 -4.449 1 98.44 102 ALA A O 1
ATOM 856 N N . ILE A 1 103 ? 6.238 -0.87 -2.566 1 98.5 103 ILE A N 1
ATOM 857 C CA . ILE A 1 103 ? 5.648 0.445 -2.791 1 98.5 103 ILE A CA 1
ATOM 858 C C . ILE A 1 103 ? 5.926 1.349 -1.593 1 98.5 103 ILE A C 1
ATOM 860 O O . ILE A 1 103 ? 5.594 1.003 -0.456 1 98.5 103 ILE A O 1
ATOM 864 N N . LEU A 1 104 ? 6.512 2.471 -1.867 1 98.69 104 LEU A N 1
ATOM 865 C CA . LEU A 1 104 ? 6.875 3.441 -0.839 1 98.69 104 LEU A CA 1
ATOM 866 C C . LEU A 1 104 ? 6.18 4.777 -1.083 1 98.69 104 LEU A C 1
ATOM 868 O O . LEU A 1 104 ? 6.359 5.391 -2.137 1 98.69 104 LEU A O 1
ATOM 872 N N . HIS A 1 105 ? 5.414 5.18 -0.171 1 97.81 105 HIS A N 1
ATOM 873 C CA . HIS A 1 105 ? 4.793 6.5 -0.221 1 97.81 105 HIS A CA 1
ATOM 874 C C . HIS A 1 105 ? 5.465 7.461 0.753 1 97.81 105 HIS A C 1
ATOM 876 O O . HIS A 1 105 ? 5.625 7.141 1.935 1 97.81 105 HIS A O 1
ATOM 882 N N . LEU A 1 106 ? 5.832 8.602 0.26 1 97.19 106 LEU A N 1
ATOM 883 C CA . LEU A 1 106 ? 6.469 9.648 1.05 1 97.19 106 LEU A CA 1
ATOM 884 C C . LEU A 1 106 ? 5.512 10.805 1.286 1 97.19 106 LEU A C 1
ATOM 886 O O . LEU A 1 106 ? 4.992 11.398 0.334 1 97.19 106 LEU A O 1
ATOM 890 N N . ILE A 1 107 ? 5.352 11.133 2.555 1 95.5 107 ILE A N 1
ATOM 891 C CA . ILE A 1 107 ? 4.367 12.148 2.92 1 95.5 107 ILE A CA 1
ATOM 892 C C . ILE A 1 107 ? 5.035 13.242 3.75 1 95.5 107 ILE A C 1
ATOM 894 O O . ILE A 1 107 ? 5.645 12.961 4.785 1 95.5 107 ILE A O 1
ATOM 898 N N . TYR A 1 108 ? 4.852 14.492 3.307 1 94.5 108 TYR A N 1
ATOM 899 C CA . TYR A 1 108 ? 5.379 15.633 4.039 1 94.5 108 TYR A CA 1
ATOM 900 C C . TYR A 1 108 ? 4.391 16.109 5.102 1 94.5 108 TYR A C 1
ATOM 902 O O . TYR A 1 108 ? 3.229 16.391 4.793 1 94.5 108 TYR A O 1
ATOM 910 N N . THR A 1 109 ? 4.859 16.156 6.398 1 89.81 109 THR A N 1
ATOM 911 C CA . THR A 1 109 ? 4.004 16.609 7.492 1 89.81 109 THR A CA 1
ATOM 912 C C . THR A 1 109 ? 4.359 18.031 7.906 1 89.81 109 THR A C 1
ATOM 914 O O . THR A 1 109 ? 5.516 18.312 8.219 1 89.81 109 THR A O 1
ATOM 917 N N . GLU A 1 110 ? 3.6 18.938 7.648 1 77.75 110 GLU A N 1
ATOM 918 C CA . GLU A 1 110 ? 3.861 20.344 7.957 1 77.75 110 GLU A CA 1
ATOM 919 C C . GLU A 1 110 ? 4.012 20.547 9.461 1 77.75 110 GLU A C 1
ATOM 921 O O . GLU A 1 110 ? 3.311 19.922 10.258 1 77.75 110 GLU A O 1
ATOM 926 N N . MET B 1 1 ? 0.536 20.078 16.688 1 73.38 1 MET B N 1
ATOM 927 C CA . MET B 1 1 ? -0.786 20.484 17.156 1 73.38 1 MET B CA 1
ATOM 928 C C . MET B 1 1 ? -1.773 19.328 17.078 1 73.38 1 MET B C 1
ATOM 930 O O . MET B 1 1 ? -1.688 18.484 16.188 1 73.38 1 MET B O 1
ATOM 934 N N . GLU B 1 2 ? -2.588 19.125 18.031 1 78.88 2 GLU B N 1
ATOM 935 C CA . GLU B 1 2 ? -3.59 18.062 18.062 1 78.88 2 GLU B CA 1
ATOM 936 C C . GLU B 1 2 ? -4.645 18.281 16.984 1 78.88 2 GLU B C 1
ATOM 938 O O . GLU B 1 2 ? -4.953 19.406 16.609 1 78.88 2 GLU B O 1
ATOM 943 N N . PRO B 1 3 ? -5.086 17.266 16.422 1 80.88 3 PRO B N 1
ATOM 944 C CA . PRO B 1 3 ? -6.141 17.406 15.414 1 80.88 3 PRO B CA 1
ATOM 945 C C . PRO B 1 3 ? -7.441 17.969 15.992 1 80.88 3 PRO B C 1
ATOM 947 O O . PRO B 1 3 ? -7.789 17.656 17.141 1 80.88 3 PRO B O 1
ATOM 950 N N . ASP B 1 4 ? -8.086 18.703 15.227 1 82.62 4 ASP B N 1
ATOM 951 C CA . ASP B 1 4 ? -9.414 19.188 15.617 1 82.62 4 ASP B CA 1
ATOM 952 C C . ASP B 1 4 ? -10.438 18.047 15.602 1 82.62 4 ASP B C 1
ATOM 954 O O . ASP B 1 4 ? -11.281 17.969 16.5 1 82.62 4 ASP B O 1
ATOM 958 N N . LYS B 1 5 ? -10.32 17.266 14.656 1 90.62 5 LYS B N 1
ATOM 959 C CA . LYS B 1 5 ? -11.211 16.125 14.461 1 90.62 5 LYS B CA 1
ATOM 960 C C . LYS B 1 5 ? -10.438 14.922 13.914 1 90.62 5 LYS B C 1
ATOM 962 O O . LYS B 1 5 ? -9.594 15.062 13.031 1 90.62 5 LYS B O 1
ATOM 967 N N . LYS B 1 6 ? -10.789 13.781 14.492 1 93 6 LYS B N 1
ATOM 968 C CA . LYS B 1 6 ? -10.219 12.539 13.969 1 93 6 LYS B CA 1
ATOM 969 C C . LYS B 1 6 ? -11.164 11.875 12.977 1 93 6 LYS B C 1
ATOM 971 O O . LYS B 1 6 ? -12.383 12.031 13.07 1 93 6 LYS B O 1
ATOM 976 N N . PRO B 1 7 ? -10.609 11.164 12.062 1 95.94 7 PRO B N 1
ATOM 977 C CA . PRO B 1 7 ? -11.492 10.422 11.156 1 95.94 7 PRO B CA 1
ATOM 978 C C . PRO B 1 7 ? -12.367 9.406 11.883 1 95.94 7 PRO B C 1
ATOM 980 O O . PRO B 1 7 ? -11.914 8.773 12.836 1 95.94 7 PRO B O 1
ATOM 983 N N . ASN B 1 8 ? -13.562 9.219 11.492 1 96.38 8 ASN B N 1
ATOM 984 C CA . ASN B 1 8 ? -14.469 8.219 12.031 1 96.38 8 ASN B CA 1
ATOM 985 C C . ASN B 1 8 ? -14.156 6.824 11.492 1 96.38 8 A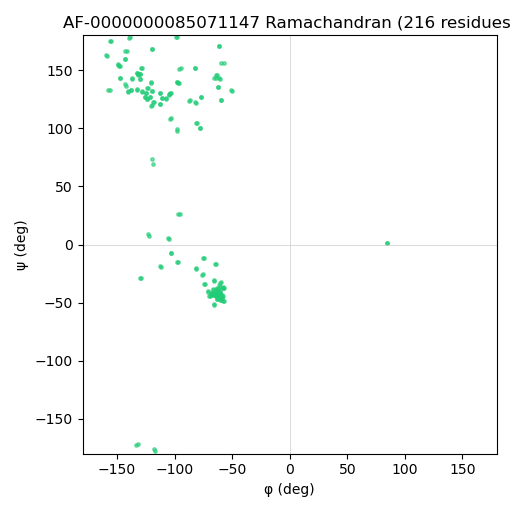SN B C 1
ATOM 987 O O . ASN B 1 8 ? -14.633 6.449 10.414 1 96.38 8 ASN B O 1
ATOM 991 N N . VAL B 1 9 ? -13.5 6.062 12.227 1 95.62 9 VAL B N 1
ATOM 992 C CA . VAL B 1 9 ? -12.969 4.77 11.797 1 95.62 9 VAL B CA 1
ATOM 993 C C . VAL B 1 9 ? -14.125 3.828 11.453 1 95.62 9 VAL B C 1
ATOM 995 O O . VAL B 1 9 ? -14.047 3.07 10.484 1 95.62 9 VAL B O 1
ATOM 998 N N . ALA B 1 10 ? -15.133 3.852 12.25 1 97.12 10 ALA B N 1
ATOM 999 C CA . ALA B 1 10 ? -16.281 2.984 12.008 1 97.12 10 ALA B CA 1
ATOM 1000 C C . ALA B 1 10 ? -16.922 3.289 10.656 1 97.12 10 ALA B C 1
ATOM 1002 O O . ALA B 1 10 ? -17.266 2.373 9.898 1 97.12 10 ALA B O 1
ATOM 1003 N N . ASP B 1 11 ? -17.094 4.562 10.328 1 98 11 ASP B N 1
ATOM 1004 C CA . ASP B 1 11 ? -17.672 4.969 9.047 1 98 11 ASP B CA 1
ATOM 1005 C C . ASP B 1 11 ? -16.75 4.582 7.887 1 98 11 ASP B C 1
ATOM 1007 O O . ASP B 1 11 ? -17.234 4.148 6.836 1 98 11 ASP B O 1
ATOM 1011 N N . LEU B 1 12 ? -15.484 4.785 8.102 1 98.56 12 LEU B N 1
ATOM 1012 C CA . LEU B 1 12 ? -14.531 4.453 7.043 1 98.56 12 LEU B CA 1
ATOM 1013 C C . LEU B 1 12 ? -14.547 2.959 6.746 1 98.56 12 LEU B C 1
ATOM 1015 O O . LEU B 1 12 ? -14.539 2.555 5.582 1 98.56 12 LEU B O 1
ATOM 1019 N N . LYS B 1 13 ? -14.664 2.152 7.789 1 98.06 13 LYS B N 1
ATOM 1020 C CA . LYS B 1 13 ? -14.758 0.707 7.602 1 98.06 13 LYS B CA 1
ATOM 1021 C C . LYS B 1 13 ? -16.016 0.33 6.832 1 98.06 13 LYS B C 1
ATOM 1023 O O . LYS B 1 13 ? -15.984 -0.545 5.965 1 98.06 13 LYS B O 1
ATOM 1028 N N . LEU B 1 14 ? -17.062 0.977 7.176 1 98.5 14 LEU B N 1
ATOM 1029 C CA . LEU B 1 14 ? -18.344 0.705 6.523 1 98.5 14 LEU B CA 1
ATOM 1030 C C . LEU B 1 14 ? -18.266 1.042 5.039 1 98.5 14 LEU B C 1
ATOM 1032 O O . LEU B 1 14 ? -18.75 0.273 4.199 1 98.5 14 LEU B O 1
ATOM 1036 N N . ILE B 1 15 ? -17.672 2.137 4.676 1 98.69 15 ILE B N 1
ATOM 1037 C CA . ILE B 1 15 ? -17.594 2.564 3.283 1 98.69 15 ILE B CA 1
ATOM 1038 C C . ILE B 1 15 ? -16.703 1.612 2.496 1 98.69 15 ILE B C 1
ATOM 1040 O O . ILE B 1 15 ? -16.984 1.288 1.343 1 98.69 15 ILE B O 1
ATOM 1044 N N . LEU B 1 16 ? -15.562 1.191 3.109 1 98.81 16 LEU B N 1
ATOM 1045 C CA . LEU B 1 16 ? -14.719 0.21 2.443 1 98.81 16 LEU B CA 1
ATOM 1046 C C . LEU B 1 16 ? -15.492 -1.072 2.156 1 98.81 16 LEU B C 1
ATOM 1048 O O . LEU B 1 16 ? -15.5 -1.556 1.022 1 98.81 16 LEU B O 1
ATOM 1052 N N . ARG B 1 17 ? -16.188 -1.507 3.127 1 98.62 17 ARG B N 1
ATOM 1053 C CA . ARG B 1 17 ? -16.922 -2.762 3.018 1 98.62 17 ARG B CA 1
ATOM 1054 C C . ARG B 1 17 ? -18.031 -2.66 1.972 1 98.62 17 ARG B C 1
ATOM 1056 O O . ARG B 1 17 ? -18.094 -3.469 1.043 1 98.62 17 ARG B O 1
ATOM 1063 N N . GLU B 1 18 ? -18.828 -1.648 2.107 1 98.62 18 GLU B N 1
ATOM 1064 C CA . GLU B 1 18 ? -20 -1.524 1.234 1 98.62 18 GLU B CA 1
ATOM 1065 C C . GLU B 1 18 ? -19.578 -1.297 -0.215 1 98.62 18 GLU B C 1
ATOM 1067 O O . GLU B 1 18 ? -20.156 -1.868 -1.134 1 98.62 18 GLU B O 1
ATOM 1072 N N . THR B 1 19 ? -18.625 -0.475 -0.419 1 98.69 19 THR B N 1
ATOM 1073 C CA . THR B 1 19 ? -18.203 -0.136 -1.772 1 98.69 19 THR B CA 1
ATOM 1074 C C . THR B 1 19 ? -17.516 -1.322 -2.436 1 98.69 19 THR B C 1
ATOM 1076 O O . THR B 1 19 ? -17.781 -1.634 -3.598 1 98.69 19 THR B O 1
ATOM 1079 N N . VAL B 1 20 ? -16.609 -2.027 -1.703 1 98.62 20 VAL B N 1
ATOM 1080 C CA . VAL B 1 20 ? -15.93 -3.188 -2.266 1 98.62 20 VAL B CA 1
ATOM 1081 C C . VAL B 1 20 ? -16.953 -4.281 -2.584 1 98.62 20 VAL B C 1
ATOM 1083 O O . VAL B 1 20 ? -16.891 -4.891 -3.656 1 98.62 20 VAL B O 1
ATOM 1086 N N . GLN B 1 21 ? -17.875 -4.512 -1.659 1 98.25 21 GLN B N 1
ATOM 1087 C CA . GLN B 1 21 ? -18.891 -5.531 -1.883 1 98.25 21 GLN B CA 1
ATOM 1088 C C . GLN B 1 21 ? -19.734 -5.199 -3.105 1 98.25 21 GLN B C 1
ATOM 1090 O O . GLN B 1 21 ? -19.969 -6.059 -3.961 1 98.25 21 GLN B O 1
ATOM 1095 N N . GLN B 1 22 ? -20.125 -4.004 -3.182 1 97.88 22 GLN B N 1
ATOM 1096 C CA . GLN B 1 22 ? -20.969 -3.57 -4.293 1 97.88 22 GLN B CA 1
ATOM 1097 C C . GLN B 1 22 ? -20.266 -3.766 -5.629 1 97.88 22 GLN B C 1
ATOM 1099 O O . GLN B 1 22 ? -20.875 -4.223 -6.598 1 97.88 22 GLN B O 1
ATOM 1104 N N . CYS B 1 23 ? -19 -3.432 -5.719 1 97.25 23 CYS B N 1
ATOM 1105 C CA . CYS B 1 23 ? -18.234 -3.443 -6.965 1 97.25 23 CYS B CA 1
ATOM 1106 C C . CYS B 1 23 ? -17.75 -4.848 -7.297 1 97.25 23 CYS B C 1
ATOM 1108 O O . CYS B 1 23 ? -17.453 -5.152 -8.453 1 97.25 23 CYS B O 1
ATOM 1110 N N . SER B 1 24 ? -17.688 -5.742 -6.293 1 97.31 24 SER B N 1
ATOM 1111 C CA . SER B 1 24 ? -16.969 -6.992 -6.492 1 97.31 24 SER B CA 1
ATOM 1112 C C . SER B 1 24 ? -17.922 -8.188 -6.488 1 97.31 24 SER B C 1
ATOM 1114 O O . SER B 1 24 ? -17.578 -9.266 -6.965 1 97.31 24 SER B O 1
ATOM 1116 N N . GLU B 1 25 ? -19.094 -8.031 -5.965 1 96.88 25 GLU B N 1
ATOM 1117 C CA . GLU B 1 25 ? -20.016 -9.141 -5.777 1 96.88 25 GLU B CA 1
ATOM 1118 C C . GLU B 1 25 ? -20.391 -9.781 -7.109 1 96.88 25 GLU B C 1
ATOM 1120 O O . GLU B 1 25 ? -20.547 -11.008 -7.195 1 96.88 25 GLU B O 1
ATOM 1125 N N . LYS B 1 26 ? -20.5 -8.977 -8.164 1 94.81 26 LYS B N 1
ATOM 1126 C CA . LYS B 1 26 ? -21.047 -9.492 -9.422 1 94.81 26 LYS B CA 1
ATOM 1127 C C . LYS B 1 26 ? -19.938 -9.688 -10.453 1 94.81 26 LYS B C 1
ATOM 1129 O O . LYS B 1 26 ? -20.203 -9.938 -11.633 1 94.81 26 LYS B O 1
ATOM 1134 N N . ILE B 1 27 ? -18.703 -9.508 -10.117 1 94.62 27 ILE B N 1
ATOM 1135 C CA . ILE B 1 27 ? -17.594 -9.609 -11.062 1 94.62 27 ILE B CA 1
ATOM 1136 C C . ILE B 1 27 ? -16.625 -10.703 -10.609 1 94.62 27 ILE B C 1
ATOM 1138 O O . ILE B 1 27 ? -16.375 -10.867 -9.414 1 94.62 27 ILE B O 1
ATOM 1142 N N . ASN B 1 28 ? -16.125 -11.5 -11.586 1 93.81 28 ASN B N 1
ATOM 1143 C CA . ASN B 1 28 ? -15.133 -12.523 -11.242 1 93.81 28 ASN B CA 1
ATOM 1144 C C . ASN B 1 28 ? -13.711 -12.039 -11.516 1 93.81 28 ASN B C 1
ATOM 1146 O O . ASN B 1 28 ? -13.508 -10.914 -11.969 1 93.81 28 ASN B O 1
ATOM 1150 N N . TRP B 1 29 ? -12.758 -12.922 -11.195 1 92.81 29 TRP B N 1
ATOM 1151 C CA . TRP B 1 29 ? -11.352 -12.57 -11.305 1 92.81 29 TRP B CA 1
ATOM 1152 C C . TRP B 1 29 ? -10.969 -12.273 -12.758 1 92.81 29 TRP B C 1
ATOM 1154 O O . TRP B 1 29 ? -10.227 -11.328 -13.031 1 92.81 29 TRP B O 1
ATOM 1164 N N . GLN B 1 30 ? -11.484 -12.961 -13.625 1 91.5 30 GLN B N 1
ATOM 1165 C CA . GLN B 1 30 ? -11.156 -12.766 -15.031 1 91.5 30 GLN B CA 1
ATOM 1166 C C . GLN B 1 30 ? -11.594 -11.391 -15.516 1 91.5 30 GLN B C 1
ATOM 1168 O O . GLN B 1 30 ? -10.891 -10.75 -16.297 1 91.5 30 GLN B O 1
ATOM 1173 N N . GLU B 1 31 ? -12.742 -10.977 -15.039 1 90.88 31 GLU B N 1
ATOM 1174 C CA . GLU B 1 31 ? -13.242 -9.648 -15.414 1 90.88 31 GLU B CA 1
ATOM 1175 C C . GLU B 1 31 ? -12.375 -8.547 -14.812 1 90.88 31 GLU B C 1
ATOM 1177 O O . GLU B 1 31 ? -12.055 -7.566 -15.484 1 90.88 31 GLU B O 1
ATOM 1182 N N . PHE B 1 32 ? -12 -8.688 -13.531 1 88.5 32 PHE B N 1
ATOM 1183 C CA . PHE B 1 32 ? -11.102 -7.723 -12.93 1 88.5 32 PHE B CA 1
ATOM 1184 C C . PHE B 1 32 ? -9.789 -7.645 -13.703 1 88.5 32 PHE B C 1
ATOM 1186 O O . PHE B 1 32 ? -9.242 -6.559 -13.906 1 88.5 32 PHE B O 1
ATOM 1193 N N . HIS B 1 33 ? -9.391 -8.812 -14.172 1 87 33 HIS B N 1
ATOM 1194 C CA . HIS B 1 33 ? -8.109 -8.906 -14.852 1 87 33 HIS B CA 1
ATOM 1195 C C . HIS B 1 33 ? -8.172 -8.289 -16.25 1 87 33 HIS B C 1
ATOM 1197 O O . HIS B 1 33 ? -7.234 -7.602 -16.656 1 87 33 HIS B O 1
ATOM 1203 N N . LYS B 1 34 ? -9.242 -8.414 -16.844 1 90.31 34 LYS B N 1
ATOM 1204 C CA . LYS B 1 34 ? -9.312 -8.031 -18.25 1 90.31 34 LYS B CA 1
ATOM 1205 C C . LYS B 1 34 ? -9.891 -6.625 -18.406 1 90.31 34 LYS B C 1
ATOM 1207 O O . LYS B 1 34 ? -9.75 -6.008 -19.469 1 90.31 34 LYS B O 1
ATOM 1212 N N . THR B 1 35 ? -10.5 -6.137 -17.344 1 90.19 35 THR B N 1
ATOM 1213 C CA . THR B 1 35 ? -11.156 -4.84 -17.453 1 90.19 35 THR B CA 1
ATOM 1214 C C . THR B 1 35 ? -10.508 -3.83 -16.5 1 90.19 35 THR B C 1
ATOM 1216 O O . THR B 1 35 ? -9.484 -4.121 -15.883 1 90.19 35 THR B O 1
ATOM 1219 N N . LYS B 1 36 ? -11.164 -2.629 -16.531 1 94.38 36 LYS B N 1
ATOM 1220 C CA . LYS B 1 36 ? -10.695 -1.558 -15.664 1 94.38 36 LYS B CA 1
ATOM 1221 C C . LYS B 1 36 ? -11.508 -1.506 -14.375 1 94.38 36 LYS B C 1
ATOM 1223 O O . LYS B 1 36 ? -11.648 -0.444 -13.766 1 94.38 36 LYS B O 1
ATOM 1228 N N . ALA B 1 37 ? -12.07 -2.639 -13.977 1 96.25 37 ALA B N 1
ATOM 1229 C CA . ALA B 1 37 ? -12.961 -2.689 -12.82 1 96.25 37 ALA B CA 1
ATOM 1230 C C . ALA B 1 37 ? -12.234 -2.285 -11.547 1 96.25 37 ALA B C 1
ATOM 1232 O O . ALA B 1 37 ? -12.797 -1.595 -10.695 1 96.25 37 ALA B O 1
ATOM 1233 N N . LEU B 1 38 ? -11.039 -2.711 -11.367 1 96.75 38 LEU B N 1
ATOM 1234 C CA . LEU B 1 38 ? -10.289 -2.369 -10.164 1 96.75 38 LEU B CA 1
ATOM 1235 C C . LEU B 1 38 ? -10.039 -0.866 -10.086 1 96.75 38 LEU B C 1
ATOM 1237 O O . LEU B 1 38 ? -10.164 -0.267 -9.016 1 96.75 38 LEU B O 1
ATOM 1241 N N . LEU B 1 39 ? -9.656 -0.309 -11.25 1 97.12 39 LEU B N 1
ATOM 1242 C CA . LEU B 1 39 ? -9.438 1.132 -11.305 1 97.12 39 LEU B CA 1
ATOM 1243 C C . LEU B 1 39 ? -10.711 1.89 -10.961 1 97.12 39 LEU B C 1
ATOM 1245 O O . LEU B 1 39 ? -10.672 2.883 -10.227 1 97.12 39 LEU B O 1
ATOM 1249 N N . ARG B 1 40 ? -11.789 1.392 -11.461 1 97.44 40 ARG B N 1
ATOM 1250 C CA . ARG B 1 40 ? -13.078 2.02 -11.172 1 97.44 40 ARG B CA 1
ATOM 1251 C C . ARG B 1 40 ? -13.414 1.923 -9.688 1 97.44 40 ARG B C 1
ATOM 1253 O O . ARG B 1 40 ? -13.898 2.889 -9.094 1 97.44 40 ARG B O 1
ATOM 1260 N N . LEU B 1 41 ? -13.18 0.791 -9.117 1 98.38 41 LEU B N 1
ATOM 1261 C CA . LEU B 1 41 ? -13.406 0.597 -7.691 1 98.38 41 LEU B CA 1
ATOM 1262 C C . LEU B 1 41 ? -12.531 1.54 -6.871 1 98.38 41 LEU B C 1
ATOM 1264 O O . LEU B 1 41 ? -13.016 2.199 -5.949 1 98.38 41 LEU B O 1
ATOM 1268 N N . ASN B 1 42 ? -11.32 1.644 -7.203 1 98.5 42 ASN B N 1
ATOM 1269 C CA . ASN B 1 42 ? -10.398 2.518 -6.484 1 98.5 42 ASN B CA 1
ATOM 1270 C C . ASN B 1 42 ? -10.828 3.98 -6.578 1 98.5 42 ASN B C 1
ATOM 1272 O O . ASN B 1 42 ? -10.812 4.699 -5.578 1 98.5 42 ASN B O 1
ATOM 1276 N N . ASN B 1 43 ? -11.172 4.379 -7.742 1 98.62 43 ASN B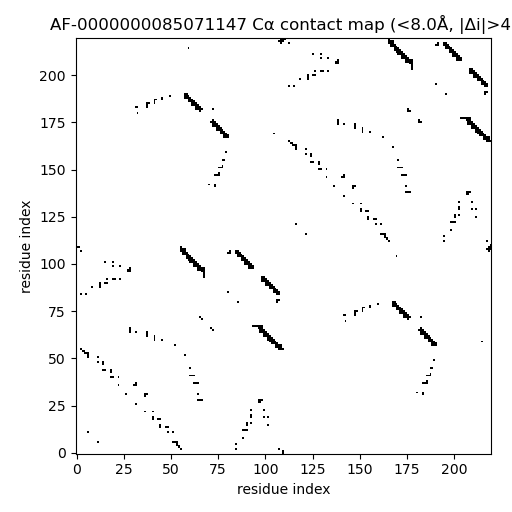 N 1
ATOM 1277 C CA . ASN B 1 43 ? -11.625 5.754 -7.945 1 98.62 43 ASN B CA 1
ATOM 1278 C C . ASN B 1 43 ? -12.875 6.059 -7.129 1 98.62 43 ASN B C 1
ATOM 1280 O O . ASN B 1 43 ? -13.008 7.148 -6.57 1 98.62 43 ASN B O 1
ATOM 1284 N N . LEU B 1 44 ? -13.758 5.125 -7.145 1 98.75 44 LEU B N 1
ATOM 1285 C CA . LEU B 1 44 ? -14.984 5.297 -6.379 1 98.75 44 LEU B CA 1
ATOM 1286 C C . LEU B 1 44 ? -14.688 5.406 -4.887 1 98.75 44 LEU B C 1
ATOM 1288 O O . LEU B 1 44 ? -15.219 6.293 -4.211 1 98.75 44 LEU B O 1
ATOM 1292 N N . LEU B 1 45 ? -13.844 4.496 -4.387 1 98.88 45 LEU B N 1
ATOM 1293 C CA . LEU B 1 45 ? -13.43 4.562 -2.99 1 98.88 45 LEU B CA 1
ATOM 1294 C C . LEU B 1 45 ? -12.75 5.895 -2.689 1 98.88 45 LEU B C 1
ATOM 1296 O O . LEU B 1 45 ? -13.047 6.531 -1.674 1 98.88 45 LEU B O 1
ATOM 1300 N N . HIS B 1 46 ? -11.891 6.32 -3.574 1 98.81 46 HIS B N 1
ATOM 1301 C CA . HIS B 1 46 ? -11.164 7.57 -3.387 1 98.81 46 HIS B CA 1
ATOM 1302 C C . HIS B 1 46 ? -12.125 8.75 -3.232 1 98.81 46 HIS B C 1
ATOM 1304 O O . HIS B 1 46 ? -11.977 9.555 -2.316 1 98.81 46 HIS B O 1
ATOM 1310 N N . ARG B 1 47 ? -13.031 8.812 -4.105 1 98.62 47 ARG B N 1
ATOM 1311 C CA . ARG B 1 47 ? -13.992 9.914 -4.086 1 98.62 47 ARG B CA 1
ATOM 1312 C C . ARG B 1 47 ? -14.773 9.93 -2.777 1 98.62 47 ARG B C 1
ATOM 1314 O O . ARG B 1 47 ? -14.953 10.984 -2.168 1 98.62 47 ARG B O 1
ATOM 1321 N N . LYS B 1 48 ? -15.273 8.836 -2.375 1 98.62 48 LYS B N 1
ATOM 1322 C CA . LYS B 1 48 ? -16.047 8.742 -1.146 1 98.62 48 LYS B CA 1
ATOM 1323 C C . LYS B 1 48 ? -15.203 9.078 0.074 1 98.62 48 LYS B C 1
ATOM 1325 O O . LYS B 1 48 ? -15.625 9.844 0.942 1 98.62 48 LYS B O 1
ATOM 1330 N N . LEU B 1 49 ? -14.008 8.547 0.118 1 98.62 49 LEU B N 1
ATOM 1331 C CA . LEU B 1 49 ? -13.125 8.742 1.265 1 98.62 49 LEU B CA 1
ATOM 1332 C C . LEU B 1 49 ? -12.695 10.203 1.379 1 98.62 49 LEU B C 1
ATOM 1334 O O . LEU B 1 49 ? -12.547 10.727 2.486 1 98.62 49 LEU B O 1
ATOM 1338 N N . LYS B 1 50 ? -12.469 10.773 0.222 1 98 50 LYS B N 1
ATOM 1339 C CA . LYS B 1 50 ? -12.039 12.164 0.204 1 98 50 LYS B CA 1
ATOM 1340 C C . LYS B 1 50 ? -13.055 13.062 0.902 1 98 50 LYS B C 1
ATOM 1342 O O . LYS B 1 50 ? -12.68 13.977 1.642 1 98 50 LYS B O 1
ATOM 1347 N N . THR B 1 51 ? -14.305 12.82 0.764 1 97.5 51 THR B N 1
ATOM 1348 C CA . THR B 1 51 ? -15.352 13.648 1.336 1 97.5 51 THR B CA 1
ATOM 1349 C C . THR B 1 51 ? -15.469 13.422 2.84 1 97.5 51 THR B C 1
ATOM 1351 O O . THR B 1 51 ? -16.094 14.211 3.549 1 97.5 51 THR B O 1
ATOM 1354 N N . MET B 1 52 ? -14.844 12.422 3.326 1 97.44 52 MET B N 1
ATOM 1355 C CA . MET B 1 52 ? -14.977 12.039 4.73 1 97.44 52 MET B CA 1
ATOM 1356 C C . MET B 1 52 ? -13.758 12.484 5.531 1 97.44 52 MET B C 1
ATOM 1358 O O . MET B 1 52 ? -13.727 12.336 6.754 1 97.44 52 MET B O 1
ATOM 1362 N N . MET B 1 53 ? -12.75 12.984 4.871 1 96.5 53 MET B N 1
ATOM 1363 C CA . MET B 1 53 ? -11.484 13.289 5.531 1 96.5 53 MET B CA 1
ATOM 1364 C C . MET B 1 53 ? -11.547 14.648 6.227 1 96.5 53 MET B C 1
ATOM 1366 O O . MET B 1 53 ? -11.836 15.656 5.594 1 96.5 53 MET B O 1
ATOM 1370 N N . PRO B 1 54 ? -11.297 14.656 7.566 1 95.75 54 PRO B N 1
ATOM 1371 C CA . PRO B 1 54 ? -11.148 15.953 8.234 1 95.75 54 PRO B CA 1
ATOM 1372 C C . PRO B 1 54 ? -9.977 16.766 7.699 1 95.75 54 PRO B C 1
ATOM 1374 O O . PRO B 1 54 ? -9.086 16.219 7.039 1 95.75 54 PRO B O 1
ATOM 1377 N N . ASN B 1 55 ? -9.914 18.047 8.141 1 92.25 55 ASN B N 1
ATOM 1378 C CA . ASN B 1 55 ? -8.797 18.906 7.785 1 92.25 55 ASN B CA 1
ATOM 1379 C C . ASN B 1 55 ? -7.473 18.359 8.32 1 92.25 55 ASN B C 1
ATOM 1381 O O . ASN B 1 55 ? -7.418 17.844 9.438 1 92.25 55 ASN B O 1
ATOM 1385 N N . ARG B 1 56 ? -6.461 18.359 7.559 1 92.12 56 ARG B N 1
ATOM 1386 C CA . ARG B 1 56 ? -5.078 18.047 7.898 1 92.12 56 ARG B CA 1
ATOM 1387 C C . ARG B 1 56 ? -4.832 16.531 7.848 1 92.12 56 ARG B C 1
ATOM 1389 O O . ARG B 1 56 ? -3.797 16.047 8.312 1 92.12 56 ARG B O 1
ATOM 1396 N N . TYR B 1 57 ? -5.848 15.781 7.488 1 94.81 57 TYR B N 1
ATOM 1397 C CA . TYR B 1 57 ? -5.594 14.367 7.246 1 94.81 57 TYR B CA 1
ATOM 1398 C C . TYR B 1 57 ? -5.426 14.086 5.758 1 94.81 57 TYR B C 1
ATOM 1400 O O . TYR B 1 57 ? -6.152 14.648 4.93 1 94.81 57 TYR B O 1
ATOM 1408 N N . ARG B 1 58 ? -4.551 13.297 5.469 1 95.06 58 ARG B N 1
ATOM 1409 C CA . ARG B 1 58 ? -4.305 12.719 4.156 1 95.06 58 ARG B CA 1
ATOM 1410 C C . ARG B 1 58 ? -4.426 11.195 4.199 1 95.06 58 ARG B C 1
ATOM 1412 O O . ARG B 1 58 ? -4.566 10.609 5.273 1 95.06 58 ARG B O 1
ATOM 1419 N N . PHE B 1 59 ? -4.457 10.57 2.996 1 97.88 59 PHE B N 1
ATOM 1420 C CA . PHE B 1 59 ? -4.535 9.117 3.035 1 97.88 59 PHE B CA 1
ATOM 1421 C C . PHE B 1 59 ? -3.832 8.508 1.828 1 97.88 59 PHE B C 1
ATOM 1423 O O . PHE B 1 59 ? -3.635 9.18 0.813 1 97.88 59 PHE B O 1
ATOM 1430 N N . VAL B 1 60 ? -3.4 7.324 1.989 1 97.75 60 VAL B N 1
ATOM 1431 C CA . VAL B 1 60 ? -2.982 6.418 0.927 1 97.75 60 VAL B CA 1
ATOM 1432 C C . VAL B 1 60 ? -3.961 5.246 0.833 1 97.75 60 VAL B C 1
ATOM 1434 O O . VAL B 1 60 ? -4.191 4.543 1.817 1 97.75 60 VAL B O 1
ATOM 1437 N N . LEU B 1 61 ? -4.547 5.125 -0.322 1 98.69 61 LEU B N 1
ATOM 1438 C CA . LEU B 1 61 ? -5.473 4.023 -0.579 1 98.69 61 LEU B CA 1
ATOM 1439 C C . LEU B 1 61 ? -4.879 3.037 -1.578 1 98.69 61 LEU B C 1
ATOM 1441 O O . LEU B 1 61 ? -4.449 3.43 -2.666 1 98.69 61 LEU B O 1
ATOM 1445 N N . GLN B 1 62 ? -4.844 1.806 -1.214 1 97.81 62 GLN B N 1
ATOM 1446 C CA . GLN B 1 62 ? -4.426 0.726 -2.102 1 97.81 62 GLN B CA 1
ATOM 1447 C C . GLN B 1 62 ? -5.512 -0.341 -2.217 1 97.81 62 GLN B C 1
ATOM 1449 O O . GLN B 1 62 ? -6.094 -0.755 -1.212 1 97.81 62 GLN B O 1
ATOM 1454 N N . VAL B 1 63 ? -5.766 -0.759 -3.414 1 97.62 63 VAL B N 1
ATOM 1455 C CA . VAL B 1 63 ? -6.699 -1.853 -3.65 1 97.62 63 VAL B CA 1
ATOM 1456 C C . VAL B 1 63 ? -6.043 -2.912 -4.535 1 97.62 63 VAL B C 1
ATOM 1458 O O . VAL B 1 63 ? -5.414 -2.584 -5.543 1 97.62 63 VAL B O 1
ATOM 1461 N N . MET B 1 64 ? -6.156 -4.129 -4.137 1 95.44 64 MET B N 1
ATOM 1462 C CA . MET B 1 64 ? -5.609 -5.223 -4.934 1 95.44 64 MET B CA 1
ATOM 1463 C C . MET B 1 64 ? -6.66 -6.309 -5.164 1 95.44 64 MET B C 1
ATOM 1465 O O . MET B 1 64 ? -7.559 -6.488 -4.34 1 95.44 64 MET B O 1
ATOM 1469 N N . ALA B 1 65 ? -6.52 -6.992 -6.246 1 95.06 65 ALA B N 1
ATOM 1470 C CA . ALA B 1 65 ? -7.402 -8.109 -6.578 1 95.06 65 ALA B CA 1
ATOM 1471 C C . ALA B 1 65 ? -6.609 -9.289 -7.121 1 95.06 65 ALA B C 1
ATOM 1473 O O . ALA B 1 65 ? -5.621 -9.109 -7.84 1 95.06 65 ALA B O 1
ATOM 1474 N N . PHE B 1 66 ? -6.98 -10.461 -6.793 1 92.62 66 PHE B N 1
ATOM 1475 C CA . PHE B 1 66 ? -6.324 -11.672 -7.281 1 92.62 66 PHE B CA 1
ATOM 1476 C C . PHE B 1 66 ? -7.254 -12.875 -7.176 1 92.62 66 PHE B C 1
ATOM 1478 O O . PHE B 1 66 ? -8.273 -12.82 -6.484 1 92.62 66 PHE B O 1
ATOM 1485 N N . GLN B 1 67 ? -6.973 -13.922 -7.871 1 91.31 67 GLN B N 1
ATOM 1486 C CA . GLN B 1 67 ? -7.711 -15.18 -7.801 1 91.31 67 GLN B CA 1
ATOM 1487 C C . GLN B 1 67 ? -7.34 -15.961 -6.543 1 91.31 67 GLN B C 1
ATOM 1489 O O . GLN B 1 67 ? -6.16 -16.156 -6.254 1 91.31 67 GLN B O 1
ATOM 1494 N N . PRO B 1 68 ? -8.461 -16.328 -5.789 1 88.25 68 PRO B N 1
ATOM 1495 C CA . PRO B 1 68 ? -8.156 -17.172 -4.633 1 88.25 68 PRO B CA 1
ATOM 1496 C C . PRO B 1 68 ? -7.477 -18.484 -5.023 1 88.25 68 PRO B C 1
ATOM 1498 O O . PRO B 1 68 ? -7.918 -19.156 -5.957 1 88.25 68 PRO B O 1
ATOM 1501 N N . ASP B 1 69 ? -6.332 -18.734 -4.461 1 82.12 69 ASP B N 1
ATOM 1502 C CA . ASP B 1 69 ? -5.66 -20 -4.684 1 82.12 69 ASP B CA 1
ATOM 1503 C C . ASP B 1 69 ? -5.047 -20.531 -3.391 1 82.12 69 ASP B C 1
ATOM 1505 O O . ASP B 1 69 ? -5.242 -19.953 -2.322 1 82.12 69 ASP B O 1
ATOM 1509 N N . GLU B 1 70 ? -4.461 -21.719 -3.588 1 71.62 70 GLU B N 1
ATOM 1510 C CA . GLU B 1 70 ? -3.889 -22.359 -2.408 1 71.62 70 GLU B CA 1
ATOM 1511 C C . GLU B 1 70 ? -2.797 -21.484 -1.785 1 71.62 70 GLU B C 1
ATOM 1513 O O . GLU B 1 70 ? -2.5 -21.609 -0.596 1 71.62 70 GLU B O 1
ATOM 1518 N N . GLN B 1 71 ? -2.119 -20.797 -2.574 1 74.25 71 GLN B N 1
ATOM 1519 C CA . GLN B 1 71 ? -1.028 -19.969 -2.082 1 74.25 71 GLN B CA 1
ATOM 1520 C C . GLN B 1 71 ? -1.272 -18.484 -2.41 1 74.25 71 GLN B C 1
ATOM 1522 O O . GLN B 1 71 ? -0.582 -17.922 -3.252 1 74.25 71 GLN B O 1
ATOM 1527 N N . ASP B 1 72 ? -2.146 -17.75 -1.792 1 80.38 72 ASP B N 1
ATOM 1528 C CA . ASP B 1 72 ? -2.555 -16.375 -2.021 1 80.38 72 ASP B CA 1
ATOM 1529 C C . ASP B 1 72 ? -1.369 -15.422 -1.879 1 80.38 72 ASP B C 1
ATOM 1531 O O . ASP B 1 72 ? -0.348 -15.781 -1.286 1 80.38 72 ASP B O 1
ATOM 1535 N N . THR B 1 73 ? -1.459 -14.305 -2.484 1 90.12 73 THR B N 1
ATOM 1536 C CA . THR B 1 73 ? -0.506 -13.203 -2.381 1 90.12 73 THR B CA 1
ATOM 1537 C C . THR B 1 73 ? -0.205 -12.883 -0.92 1 90.12 73 THR B C 1
ATOM 1539 O O . THR B 1 73 ? -1.112 -12.852 -0.086 1 90.12 73 THR B O 1
ATOM 1542 N N . LYS B 1 74 ? 1.077 -12.766 -0.634 1 92.69 74 LYS B N 1
ATOM 1543 C CA . LYS B 1 74 ? 1.474 -12.32 0.698 1 92.69 74 LYS B CA 1
ATOM 1544 C C . LYS B 1 74 ? 1.751 -10.82 0.716 1 92.69 74 LYS B C 1
ATOM 1546 O O . LYS B 1 74 ? 2.32 -10.273 -0.234 1 92.69 74 LYS B O 1
ATOM 1551 N N . LEU B 1 75 ? 1.319 -10.18 1.753 1 94.12 75 LEU B N 1
ATOM 1552 C CA . LEU B 1 75 ? 1.455 -8.734 1.9 1 94.12 75 LEU B CA 1
ATOM 1553 C C . LEU B 1 75 ? 2 -8.383 3.279 1 94.12 75 LEU B C 1
ATOM 1555 O O . LEU B 1 75 ? 1.601 -8.977 4.281 1 94.12 75 LEU B O 1
ATOM 1559 N N . SER B 1 76 ? 2.945 -7.539 3.369 1 95.56 76 SER B N 1
ATOM 1560 C CA . SER B 1 76 ? 3.451 -6.934 4.598 1 95.56 76 SER B CA 1
ATOM 1561 C C . SER B 1 76 ? 3.547 -5.418 4.469 1 95.56 76 SER B C 1
ATOM 1563 O O . SER B 1 76 ? 3.924 -4.902 3.414 1 95.56 76 SER B O 1
ATOM 1565 N N . SER B 1 77 ? 3.254 -4.746 5.492 1 95.5 77 SER B N 1
ATOM 1566 C CA . SER B 1 77 ? 3.324 -3.291 5.5 1 95.5 77 SER B CA 1
ATOM 1567 C C . SER B 1 77 ? 4.043 -2.777 6.742 1 95.5 77 SER B C 1
ATOM 1569 O O . SER B 1 77 ? 3.98 -3.402 7.805 1 95.5 77 SER B O 1
ATOM 1571 N N . SER B 1 78 ? 4.707 -1.709 6.621 1 97.06 78 SER B N 1
ATOM 1572 C CA . SER B 1 78 ? 5.297 -0.96 7.727 1 97.06 78 SER B CA 1
ATOM 1573 C C . SER B 1 78 ? 5.207 0.543 7.484 1 97.06 78 SER B C 1
ATOM 1575 O O . SER B 1 78 ? 4.945 0.982 6.363 1 97.06 78 SER B O 1
ATOM 1577 N N . PHE B 1 79 ? 5.301 1.263 8.508 1 95.25 79 PHE B N 1
ATOM 1578 C CA . PHE B 1 79 ? 5.059 2.697 8.406 1 95.25 79 PHE B CA 1
ATOM 1579 C C . PHE B 1 79 ? 5.934 3.465 9.391 1 95.25 79 PHE B C 1
ATOM 1581 O O . PHE B 1 79 ? 6.234 2.973 10.477 1 95.25 79 PHE B O 1
ATOM 1588 N N . LEU B 1 80 ? 6.41 4.586 9.039 1 92.31 80 LEU B N 1
ATOM 1589 C CA . LEU B 1 80 ? 6.914 5.637 9.914 1 92.31 80 LEU B CA 1
ATOM 1590 C C . LEU B 1 80 ? 5.855 6.711 10.141 1 92.31 80 LEU B C 1
ATOM 1592 O O . LEU B 1 80 ? 5.602 7.535 9.258 1 92.31 80 LEU B O 1
ATOM 1596 N N . TRP B 1 81 ? 5.113 6.684 11.227 1 89 81 TRP B N 1
ATOM 1597 C CA . TRP B 1 81 ? 3.986 7.586 11.43 1 89 81 TRP B CA 1
ATOM 1598 C C . TRP B 1 81 ? 3.91 8.039 12.883 1 89 81 TRP B C 1
ATOM 1600 O O . TRP B 1 81 ? 4.758 7.668 13.703 1 89 81 TRP B O 1
ATOM 1610 N N . ASN B 1 82 ? 3.113 9.047 13.102 1 89.38 82 ASN B N 1
ATOM 1611 C CA . ASN B 1 82 ? 2.73 9.453 14.453 1 89.38 82 ASN B CA 1
ATOM 1612 C C . ASN B 1 82 ? 1.61 8.578 15.008 1 89.38 82 ASN B C 1
ATOM 1614 O O . ASN B 1 82 ? 0.448 8.742 14.633 1 89.38 82 ASN B O 1
ATOM 1618 N N . GLY B 1 83 ? 1.893 7.641 15.938 1 89 83 GLY B N 1
ATOM 1619 C CA . GLY B 1 83 ? 0.955 6.648 16.438 1 89 83 GLY B CA 1
ATOM 1620 C C . GLY B 1 83 ? -0.203 7.258 17.203 1 89 83 GLY B C 1
ATOM 1621 O O . GLY B 1 83 ? -1.237 6.617 17.391 1 89 83 GLY B O 1
ATOM 1622 N N . ALA B 1 84 ? -0.093 8.469 17.609 1 90.38 84 ALA B N 1
ATOM 1623 C CA . ALA B 1 84 ? -1.154 9.133 18.344 1 90.38 84 ALA B CA 1
ATOM 1624 C C . ALA B 1 84 ? -2.301 9.547 17.422 1 90.38 84 ALA B C 1
ATOM 1626 O O . ALA B 1 84 ? -3.447 9.656 17.875 1 90.38 84 ALA B O 1
ATOM 1627 N N . HIS B 1 85 ? -2.02 9.773 16.062 1 92.56 85 HIS B N 1
ATOM 1628 C CA . HIS B 1 85 ? -3.029 10.367 15.195 1 92.56 85 HIS B CA 1
ATOM 1629 C C . HIS B 1 85 ? -3.205 9.547 13.922 1 92.56 85 HIS B C 1
ATOM 1631 O O . HIS B 1 85 ? -4.285 9.531 13.328 1 92.56 85 HIS B O 1
ATOM 1637 N N . ASP B 1 86 ? -2.148 8.883 13.508 1 93.81 86 ASP B N 1
ATOM 1638 C CA . ASP B 1 86 ? -2.209 8.117 12.266 1 93.81 86 ASP B CA 1
ATOM 1639 C C . ASP B 1 86 ? -2.84 6.746 12.5 1 93.81 86 ASP B C 1
ATOM 1641 O O . ASP B 1 86 ? -2.834 6.238 13.625 1 93.81 86 ASP B O 1
ATOM 1645 N N . SER B 1 87 ? -3.449 6.191 11.531 1 94.81 87 SER B N 1
ATOM 1646 C CA . SER B 1 87 ? -4.059 4.871 11.617 1 94.81 87 SER B CA 1
ATOM 1647 C C . SER B 1 87 ? -4.16 4.219 10.242 1 94.81 87 SER B C 1
ATOM 1649 O O . SER B 1 87 ? -3.711 4.785 9.242 1 94.81 87 SER B O 1
ATOM 1651 N N . TYR B 1 88 ? -4.605 2.986 10.266 1 96.38 88 TYR B N 1
ATOM 1652 C CA . TYR B 1 88 ? -4.875 2.305 9.008 1 96.38 88 TYR B CA 1
ATOM 1653 C C . TYR B 1 88 ? -6.023 1.314 9.156 1 96.38 88 TYR B C 1
ATOM 1655 O O . TYR B 1 88 ? -6.309 0.845 10.258 1 96.38 88 TYR B O 1
ATOM 1663 N N . LEU B 1 89 ? -6.688 1.063 8.039 1 97.44 89 LEU B N 1
ATOM 1664 C CA . LEU B 1 89 ? -7.789 0.115 7.926 1 97.44 89 LEU B CA 1
ATOM 1665 C C . LEU B 1 89 ? -7.574 -0.828 6.746 1 97.44 89 LEU B C 1
ATOM 1667 O O . LEU B 1 89 ? -7 -0.436 5.73 1 97.44 89 LEU B O 1
ATOM 1671 N N . THR B 1 90 ? -8.055 -1.998 6.992 1 97.12 90 THR B N 1
ATOM 1672 C CA . THR B 1 90 ? -8.055 -2.963 5.898 1 97.12 90 THR B CA 1
ATOM 1673 C C . THR B 1 90 ? -9.422 -3.631 5.773 1 97.12 90 THR B C 1
ATOM 1675 O O . THR B 1 90 ? -10.125 -3.818 6.77 1 97.12 90 THR B O 1
ATOM 1678 N N . TYR B 1 91 ? -9.75 -3.904 4.641 1 98.31 91 TYR B N 1
ATOM 1679 C CA . TYR B 1 91 ? -10.938 -4.715 4.379 1 98.31 91 TYR B CA 1
ATOM 1680 C C . TYR B 1 91 ? -10.664 -5.742 3.287 1 98.31 91 TYR B C 1
ATOM 1682 O O . TYR B 1 91 ? -10.117 -5.406 2.23 1 98.31 91 TYR B O 1
ATOM 1690 N N . LYS B 1 92 ? -11.047 -6.977 3.52 1 97.38 92 LYS B N 1
ATOM 1691 C CA . LYS B 1 92 ? -10.891 -8.07 2.561 1 97.38 92 LYS B CA 1
ATOM 1692 C C . LYS B 1 92 ? -12.242 -8.656 2.172 1 97.38 92 LYS B C 1
ATOM 1694 O O . LYS B 1 92 ? -13.031 -9.047 3.039 1 97.38 92 LYS B O 1
ATOM 1699 N N . PHE B 1 93 ? -12.445 -8.617 0.95 1 98 93 PHE B N 1
ATOM 1700 C CA . PHE B 1 93 ? -13.578 -9.297 0.345 1 98 93 PHE B CA 1
ATOM 1701 C C . PHE B 1 93 ? -13.125 -10.578 -0.355 1 98 93 PHE B C 1
ATOM 1703 O O . PHE B 1 93 ? -12.188 -10.555 -1.153 1 98 93 PHE B O 1
ATOM 1710 N N . GLU B 1 94 ? -13.875 -11.648 -0.002 1 95.56 94 GLU B N 1
ATOM 1711 C CA . GLU B 1 94 ? -13.453 -12.906 -0.606 1 95.56 94 GLU B CA 1
ATOM 1712 C C . GLU B 1 94 ? -14.656 -13.75 -1.022 1 95.56 94 GLU B C 1
ATOM 1714 O O . GLU B 1 94 ? -15.609 -13.898 -0.254 1 95.56 94 GLU B O 1
ATOM 1719 N N . LYS B 1 95 ? -14.641 -14.211 -2.172 1 95.38 95 LYS B N 1
ATOM 1720 C CA . LYS B 1 95 ? -15.516 -15.273 -2.662 1 95.38 95 LYS B CA 1
ATOM 1721 C C . LYS B 1 95 ? -14.727 -16.344 -3.396 1 95.38 95 LYS B C 1
ATOM 1723 O O . LYS B 1 95 ? -13.492 -16.344 -3.369 1 95.38 95 LYS B O 1
ATOM 1728 N N . PHE B 1 96 ? -15.328 -17.328 -4.066 1 93 96 PHE B N 1
ATOM 1729 C CA . PHE B 1 96 ? -14.672 -18.516 -4.605 1 93 96 PHE B CA 1
ATOM 1730 C C . PHE B 1 96 ? -13.695 -18.141 -5.711 1 93 96 PHE B C 1
ATOM 1732 O O . PHE B 1 96 ? -12.641 -18.766 -5.848 1 93 96 PHE B O 1
ATOM 1739 N N . ASP B 1 97 ? -13.953 -17.078 -6.492 1 94.38 97 ASP B N 1
ATOM 1740 C CA . ASP B 1 97 ? -13.156 -16.812 -7.684 1 94.38 97 ASP B CA 1
ATOM 1741 C C . ASP B 1 97 ? -12.508 -15.43 -7.625 1 94.38 97 ASP B C 1
ATOM 1743 O O . ASP B 1 97 ? -11.914 -14.977 -8.609 1 94.38 97 ASP B O 1
ATOM 1747 N N . LEU B 1 98 ? -12.641 -14.805 -6.484 1 95.25 98 LEU B N 1
ATOM 1748 C CA . LEU B 1 98 ? -12.094 -13.453 -6.43 1 95.25 98 LEU B CA 1
ATOM 1749 C C . LEU B 1 98 ? -11.773 -13.055 -4.992 1 95.25 98 LEU B C 1
ATOM 1751 O O . LEU B 1 98 ? -12.57 -13.297 -4.086 1 95.25 98 LEU B O 1
ATOM 1755 N N . THR B 1 99 ? -10.633 -12.516 -4.809 1 95.88 99 THR B N 1
ATOM 1756 C CA . THR B 1 99 ? -10.281 -11.82 -3.572 1 95.88 99 THR B CA 1
ATOM 1757 C C . THR B 1 99 ? -9.945 -10.359 -3.848 1 95.88 99 THR B C 1
ATOM 1759 O O . THR B 1 99 ? -9.227 -10.055 -4.801 1 95.88 99 THR B O 1
ATOM 1762 N N . VAL B 1 100 ? -10.492 -9.453 -3.094 1 97 100 VAL B N 1
ATOM 1763 C CA . VAL B 1 100 ? -10.172 -8.031 -3.154 1 97 100 VAL B CA 1
ATOM 1764 C C . VAL B 1 100 ? -9.75 -7.539 -1.771 1 97 100 VAL B C 1
ATOM 1766 O O . VAL B 1 100 ? -10.414 -7.832 -0.773 1 97 100 VAL B O 1
ATOM 1769 N N . VAL B 1 101 ? -8.656 -6.859 -1.687 1 97 101 VAL B N 1
ATOM 1770 C CA . VAL B 1 101 ? -8.172 -6.27 -0.444 1 97 101 VAL B CA 1
ATOM 1771 C C . VAL B 1 101 ? -8.016 -4.762 -0.613 1 97 101 VAL B C 1
ATOM 1773 O O . VAL B 1 101 ? -7.402 -4.297 -1.575 1 97 101 VAL B O 1
ATOM 1776 N N . ALA B 1 102 ? -8.586 -4.051 0.235 1 98.44 102 ALA B N 1
ATOM 1777 C CA . ALA B 1 102 ? -8.43 -2.598 0.292 1 98.44 102 ALA B CA 1
ATOM 1778 C C . ALA B 1 102 ? -7.688 -2.174 1.557 1 98.44 102 ALA B C 1
ATOM 1780 O O . ALA B 1 102 ? -8.008 -2.631 2.656 1 98.44 102 ALA B O 1
ATOM 1781 N N . ILE B 1 103 ? -6.668 -1.354 1.428 1 98.5 103 ILE B N 1
ATOM 1782 C CA . ILE B 1 103 ? -5.871 -0.856 2.541 1 98.5 103 ILE B CA 1
ATOM 1783 C C . ILE B 1 103 ? -5.863 0.67 2.531 1 98.5 103 ILE B C 1
ATOM 1785 O O . ILE B 1 103 ? -5.504 1.29 1.528 1 98.5 103 ILE B O 1
ATOM 1789 N N . LEU B 1 104 ? -6.246 1.233 3.643 1 98.62 104 LEU B N 1
ATOM 1790 C CA . LEU B 1 104 ? -6.328 2.682 3.797 1 98.62 104 LEU B CA 1
ATOM 1791 C C . LEU B 1 104 ? -5.426 3.16 4.93 1 98.62 104 LEU B C 1
ATOM 1793 O O . LEU B 1 104 ? -5.586 2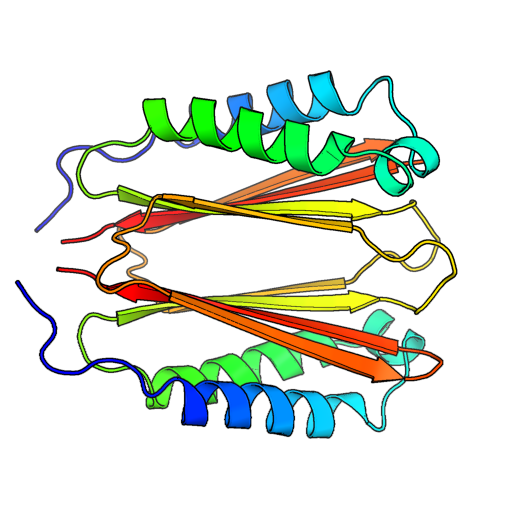.734 6.074 1 98.62 104 LEU B O 1
ATOM 1797 N N . HIS B 1 105 ? -4.516 3.969 4.609 1 97.81 105 HIS B N 1
ATOM 1798 C CA . HIS B 1 105 ? -3.67 4.605 5.613 1 97.81 105 HIS B CA 1
ATOM 1799 C C . HIS B 1 105 ? -4.066 6.062 5.828 1 97.81 105 HIS B C 1
ATOM 1801 O O . HIS B 1 105 ? -4.18 6.824 4.863 1 97.81 105 HIS B O 1
ATOM 1807 N N . LEU B 1 106 ? -4.27 6.418 7.055 1 97.12 106 LEU B N 1
ATOM 1808 C CA . LEU B 1 106 ? -4.629 7.777 7.445 1 97.12 106 LEU B CA 1
ATOM 1809 C C . LEU B 1 106 ? -3.457 8.477 8.125 1 97.12 106 LEU B C 1
ATOM 1811 O O . LEU B 1 106 ? -2.932 7.992 9.125 1 97.12 106 LEU B O 1
ATOM 1815 N N . ILE B 1 107 ? -3.117 9.633 7.574 1 95.44 107 ILE B N 1
ATOM 1816 C CA . ILE B 1 107 ? -1.933 10.336 8.055 1 95.44 107 ILE B CA 1
ATOM 1817 C C . ILE B 1 107 ? -2.305 11.758 8.453 1 95.44 107 ILE B C 1
ATOM 1819 O O . ILE B 1 107 ? -2.854 12.516 7.645 1 95.44 107 ILE B O 1
ATOM 1823 N N . TYR B 1 108 ? -1.944 12.125 9.68 1 94.5 108 TYR B N 1
ATOM 1824 C CA . TYR B 1 108 ? -2.176 13.477 10.164 1 94.5 108 TYR B CA 1
ATOM 1825 C C . TYR B 1 108 ? -1.021 14.398 9.781 1 94.5 108 TYR B C 1
ATOM 1827 O O . TYR B 1 108 ? 0.138 14.109 10.086 1 94.5 108 TYR B O 1
ATOM 1835 N N . THR B 1 109 ? -1.343 15.539 9.062 1 90 109 THR B N 1
ATOM 1836 C CA . THR B 1 109 ? -0.316 16.5 8.656 1 90 109 THR B CA 1
ATOM 1837 C C . THR B 1 109 ? -0.362 17.734 9.531 1 90 109 THR B C 1
ATOM 1839 O O . THR B 1 109 ? -1.41 18.375 9.664 1 90 1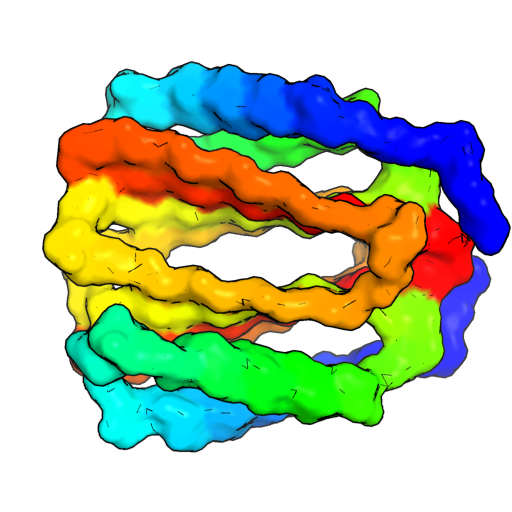09 THR B O 1
ATOM 1842 N N . GLU B 1 110 ? 0.511 17.953 10.359 1 77.81 110 GLU B N 1
ATOM 1843 C CA . GLU B 1 110 ? 0.542 19.078 11.273 1 77.81 110 GLU B CA 1
ATOM 1844 C C . GLU B 1 110 ? 0.594 20.406 10.516 1 77.81 110 GLU B C 1
ATOM 1846 O O . GLU B 1 110 ? 1.25 20.5 9.477 1 77.81 110 GLU B O 1
#